Protein AF-A0A0G2FWL9-F1 (afdb_monomer)

Secondary structure (DSSP, 8-state):
-HHHHHHHHHHHTSSTTTTPPEEHHHHHHHHHHHHHHHHHHSS---HHHHTS-GGGHHHHHHHHHHHHHHHTTS---GGG-TT--HHHHHHHHHHHTT-S-TTSHHHHHHHHHHH-TTTS-HHHHHHHHHHHHHHHHHHHHHHHHHHHHHHEEEEES-TT---EEEESSSEEEE--EEEEEE-----

Structure (mmCIF, N/CA/C/O backbone):
data_AF-A0A0G2FWL9-F1
#
_entry.id   AF-A0A0G2FWL9-F1
#
loop_
_atom_site.group_PDB
_atom_site.id
_atom_site.type_symbol
_atom_site.label_atom_id
_atom_site.label_alt_id
_atom_site.label_comp_id
_atom_site.label_asym_id
_atom_site.label_entity_id
_atom_site.label_seq_id
_atom_site.pdbx_PDB_ins_code
_atom_site.Cartn_x
_atom_site.Cartn_y
_atom_site.Cartn_z
_atom_site.occupancy
_atom_site.B_iso_or_equiv
_atom_site.auth_seq_id
_atom_site.auth_comp_id
_atom_site.auth_asym_id
_atom_site.auth_atom_id
_atom_site.pdbx_PDB_model_num
ATOM 1 N N . MET A 1 1 ? 5.048 -8.660 7.593 1.00 64.88 1 MET A N 1
ATOM 2 C CA . MET A 1 1 ? 3.860 -9.029 8.411 1.00 64.88 1 MET A CA 1
ATOM 3 C C . MET A 1 1 ? 3.999 -8.578 9.865 1.00 64.88 1 MET A C 1
ATOM 5 O O . MET A 1 1 ? 3.118 -7.865 10.314 1.00 64.88 1 MET A O 1
ATOM 9 N N . LEU A 1 2 ? 5.071 -8.933 10.589 1.00 74.94 2 LEU A N 1
ATOM 10 C CA . LEU A 1 2 ? 5.290 -8.468 11.975 1.00 74.94 2 LEU A CA 1
ATOM 11 C C . LEU A 1 2 ? 5.275 -6.936 12.090 1.00 74.94 2 LEU A C 1
ATOM 13 O O . LEU A 1 2 ? 4.523 -6.393 12.889 1.00 74.94 2 LEU A O 1
ATOM 17 N N . GLN A 1 3 ? 5.966 -6.263 11.171 1.00 80.44 3 GLN A N 1
ATOM 18 C CA . GLN A 1 3 ? 5.985 -4.803 11.080 1.00 80.44 3 GLN A CA 1
ATOM 19 C C . GLN A 1 3 ? 4.589 -4.176 10.922 1.00 80.44 3 GLN A C 1
ATOM 21 O O . GLN A 1 3 ? 4.332 -3.105 11.451 1.00 80.44 3 GLN A O 1
ATOM 26 N N . PHE A 1 4 ? 3.655 -4.832 10.226 1.00 83.44 4 PHE A N 1
ATOM 27 C CA . PHE A 1 4 ? 2.287 -4.319 10.091 1.00 83.44 4 PHE A CA 1
ATOM 28 C C . PHE A 1 4 ? 1.531 -4.370 11.421 1.00 83.44 4 PHE A C 1
ATOM 30 O O . PHE A 1 4 ? 0.865 -3.408 11.789 1.00 83.44 4 PHE A O 1
ATOM 37 N N . CYS A 1 5 ? 1.671 -5.474 12.156 1.00 86.19 5 CYS A N 1
ATOM 38 C CA . CYS A 1 5 ? 1.093 -5.623 13.487 1.00 86.19 5 CYS A CA 1
ATOM 39 C C . CYS A 1 5 ? 1.674 -4.599 14.469 1.00 86.19 5 CYS A C 1
ATOM 41 O O . CYS A 1 5 ? 0.913 -3.964 15.185 1.00 86.19 5 CYS A O 1
ATOM 43 N N . GLU A 1 6 ? 2.993 -4.396 14.463 1.00 87.44 6 GLU A N 1
ATOM 44 C CA . GLU A 1 6 ? 3.658 -3.377 15.289 1.00 87.44 6 GLU A CA 1
ATOM 45 C C . GLU A 1 6 ? 3.108 -1.978 14.998 1.00 87.44 6 GLU A C 1
ATOM 47 O O . GLU A 1 6 ? 2.681 -1.288 15.914 1.00 87.44 6 GLU A O 1
ATOM 52 N N . GLN A 1 7 ? 3.001 -1.596 13.720 1.00 87.38 7 GLN A N 1
ATOM 53 C CA . GLN A 1 7 ? 2.458 -0.288 13.339 1.00 87.38 7 GLN A CA 1
ATOM 54 C C . GLN A 1 7 ? 0.991 -0.109 13.753 1.00 87.38 7 GLN A C 1
ATOM 56 O O . GLN A 1 7 ? 0.602 0.984 14.166 1.00 87.38 7 GLN A O 1
ATOM 61 N N . LEU A 1 8 ? 0.172 -1.165 13.675 1.00 87.25 8 LEU A N 1
ATOM 62 C CA . LEU A 1 8 ? -1.206 -1.126 14.173 1.00 87.25 8 LEU A CA 1
ATOM 63 C C . LEU A 1 8 ? -1.261 -0.995 15.698 1.00 87.25 8 LEU A C 1
ATOM 65 O O . LEU A 1 8 ? -2.061 -0.214 16.213 1.00 87.25 8 LEU A O 1
ATOM 69 N N . GLU A 1 9 ? -0.424 -1.743 16.415 1.00 88.31 9 GLU A N 1
ATOM 70 C CA . GLU A 1 9 ? -0.347 -1.683 17.874 1.00 88.31 9 GLU A CA 1
ATOM 71 C C . GLU A 1 9 ? 0.116 -0.297 18.335 1.00 88.31 9 GLU A C 1
ATOM 73 O O . GLU A 1 9 ? -0.537 0.308 19.181 1.00 88.31 9 GLU A O 1
ATOM 78 N N . ASP A 1 10 ? 1.154 0.263 17.724 1.00 87.19 10 ASP A N 1
ATOM 79 C CA . ASP A 1 10 ? 1.664 1.593 18.059 1.00 87.19 10 ASP A CA 1
ATOM 80 C C . ASP A 1 10 ? 0.664 2.702 17.715 1.00 87.19 10 ASP A C 1
ATOM 82 O O . ASP A 1 10 ? 0.485 3.644 18.486 1.00 87.19 10 ASP A O 1
ATOM 86 N N . SER A 1 11 ? -0.044 2.577 16.590 1.00 83.56 11 SER A N 1
ATOM 87 C CA . SER A 1 11 ? -0.983 3.609 16.134 1.00 83.56 11 SER A CA 1
ATOM 88 C C . SER A 1 11 ? -2.318 3.606 16.885 1.00 83.56 11 SER A C 1
ATOM 90 O O . SER A 1 11 ? -2.928 4.671 17.022 1.00 83.56 11 SER A O 1
ATOM 92 N N . PHE A 1 12 ? -2.791 2.439 17.346 1.00 85.94 12 PHE A N 1
ATOM 93 C CA . PHE A 1 12 ? -4.170 2.267 17.832 1.00 85.94 12 PHE A CA 1
ATOM 94 C C . PHE A 1 12 ? -4.316 1.572 19.189 1.00 85.94 12 PHE A C 1
ATOM 96 O O . PHE A 1 12 ? -5.421 1.580 19.723 1.00 85.94 12 PHE A O 1
ATOM 103 N N . ILE A 1 13 ? -3.259 0.977 19.754 1.00 84.31 13 ILE A N 1
ATOM 104 C CA . ILE A 1 13 ? -3.338 0.222 21.020 1.00 84.31 13 ILE A CA 1
ATOM 105 C C . ILE A 1 13 ? -2.425 0.809 22.103 1.00 84.31 13 ILE A C 1
ATOM 107 O O . ILE A 1 13 ? -2.890 1.055 23.211 1.00 84.31 13 ILE A O 1
ATOM 111 N N . ASN A 1 14 ? -1.140 1.016 21.803 1.00 81.69 14 ASN A N 1
ATOM 112 C CA . ASN A 1 14 ? -0.113 1.379 22.786 1.00 81.69 14 ASN A CA 1
ATOM 113 C C . ASN A 1 14 ? -0.015 2.895 23.041 1.00 81.69 14 ASN A C 1
ATOM 115 O O . ASN A 1 14 ? 0.475 3.300 24.091 1.00 81.69 14 ASN A O 1
ATOM 119 N N . ALA A 1 15 ? -0.437 3.735 22.094 1.00 63.41 15 ALA A N 1
ATOM 120 C CA . ALA A 1 15 ? -0.371 5.192 22.227 1.00 63.41 15 ALA A CA 1
ATOM 121 C C . ALA A 1 15 ? -1.549 5.770 23.042 1.00 63.41 15 ALA A C 1
ATOM 123 O O . ALA A 1 15 ? -2.593 5.131 23.173 1.00 63.41 15 ALA A O 1
ATOM 124 N N . ASP A 1 16 ? -1.461 7.051 23.437 1.00 60.88 16 ASP A N 1
ATOM 125 C CA . ASP A 1 16 ? -2.590 7.867 23.956 1.00 60.88 16 ASP A CA 1
ATOM 126 C C . ASP A 1 16 ? -3.824 7.872 23.018 1.00 60.88 16 ASP A C 1
ATOM 128 O O . ASP A 1 16 ? -4.926 8.288 23.376 1.00 60.88 16 ASP A O 1
ATOM 132 N N . ASN A 1 17 ? -3.643 7.354 21.801 1.00 58.59 17 ASN A N 1
ATOM 133 C CA . ASN A 1 17 ? -4.640 7.099 20.774 1.00 58.59 17 ASN A CA 1
ATOM 134 C C . ASN A 1 17 ? -5.368 5.747 20.918 1.00 58.59 17 ASN A C 1
ATOM 136 O O . ASN A 1 17 ? -6.000 5.332 19.952 1.00 58.59 17 ASN A O 1
ATOM 140 N N . ALA A 1 18 ? -5.347 5.066 22.072 1.00 60.72 18 ALA A N 1
ATOM 141 C CA . ALA A 1 18 ? -6.009 3.764 22.302 1.00 60.72 18 ALA A CA 1
ATOM 142 C C . ALA A 1 18 ? -7.538 3.729 22.021 1.00 60.72 18 ALA A C 1
ATOM 144 O O . ALA A 1 18 ? -8.192 2.693 22.133 1.00 60.72 18 ALA A O 1
ATOM 145 N N . ARG A 1 19 ? -8.139 4.872 21.664 1.00 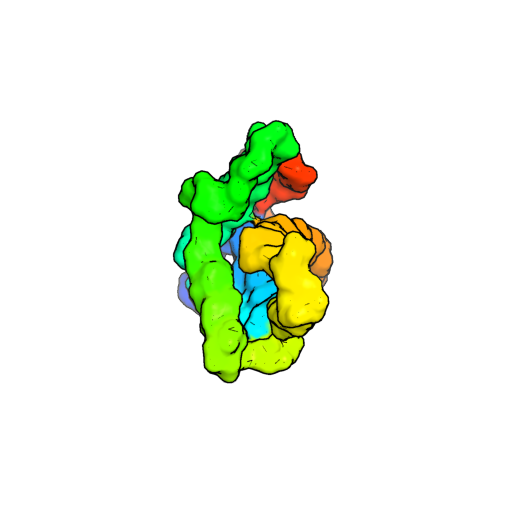63.03 19 ARG A N 1
ATOM 146 C CA . ARG A 1 19 ? -9.535 5.013 21.208 1.00 63.03 19 ARG A CA 1
ATOM 147 C C . ARG A 1 19 ? -9.679 5.579 19.795 1.00 63.03 19 ARG A C 1
ATOM 149 O O . ARG A 1 19 ? -10.799 5.797 19.342 1.00 63.03 19 ARG A O 1
ATOM 156 N N . LYS A 1 20 ? -8.578 5.864 19.102 1.00 73.94 20 LYS A N 1
ATOM 157 C CA . LYS A 1 20 ? -8.604 6.439 17.760 1.00 73.94 20 LYS A CA 1
ATOM 158 C C . LYS A 1 20 ? -9.106 5.387 16.779 1.00 73.94 20 LYS A C 1
ATOM 160 O O . LYS A 1 20 ? -8.689 4.233 16.810 1.00 73.94 20 LYS A O 1
ATOM 165 N N . MET A 1 21 ? -10.015 5.801 15.907 1.00 78.31 21 MET A N 1
ATOM 166 C CA . MET A 1 21 ? -10.605 4.909 14.916 1.00 78.31 21 MET A CA 1
ATOM 167 C C . MET A 1 21 ? -9.540 4.444 13.919 1.00 78.31 21 MET A C 1
ATOM 169 O O . MET A 1 21 ? -8.828 5.267 13.336 1.00 78.31 21 MET A O 1
ATOM 173 N N . CYS A 1 22 ? -9.482 3.136 13.678 1.00 84.62 22 CYS A N 1
ATOM 174 C CA . CYS A 1 22 ? -8.703 2.568 12.588 1.00 84.62 22 CYS A CA 1
ATOM 175 C C . CYS A 1 22 ? -9.615 2.410 11.367 1.00 84.62 22 CYS A C 1
ATOM 177 O O . CYS A 1 22 ? -10.615 1.694 11.432 1.00 84.62 22 CYS A O 1
ATOM 179 N N . ASN A 1 23 ? -9.286 3.060 10.245 1.00 85.00 23 ASN A N 1
ATOM 180 C CA . ASN A 1 23 ? -9.879 2.680 8.963 1.00 85.00 23 ASN A CA 1
ATOM 181 C C . ASN A 1 23 ? -9.126 1.460 8.429 1.00 85.00 23 ASN A C 1
ATOM 183 O O . ASN A 1 23 ? -8.081 1.592 7.786 1.00 85.00 23 ASN A O 1
ATOM 187 N N . LEU A 1 24 ? -9.640 0.268 8.721 1.00 82.38 24 LEU A N 1
ATOM 188 C CA . LEU A 1 24 ? -8.940 -0.975 8.422 1.00 82.38 24 LEU A CA 1
ATOM 189 C C . LEU A 1 24 ? -8.725 -1.170 6.918 1.00 82.38 24 LEU A C 1
ATOM 191 O O . LEU A 1 24 ? -7.707 -1.733 6.522 1.00 82.38 24 LEU A O 1
ATOM 195 N N . ALA A 1 25 ? -9.629 -0.660 6.077 1.00 78.38 25 ALA A N 1
ATOM 196 C CA . ALA A 1 25 ? -9.499 -0.710 4.621 1.00 78.38 25 ALA A CA 1
ATOM 197 C C . ALA A 1 25 ? -8.291 0.099 4.107 1.00 78.38 25 ALA A C 1
ATOM 199 O O . ALA A 1 25 ? -7.588 -0.347 3.196 1.00 78.38 25 ALA A O 1
ATOM 200 N N . ASP A 1 26 ? -8.004 1.252 4.720 1.00 81.31 26 ASP A N 1
ATOM 201 C CA . ASP A 1 26 ? -6.842 2.075 4.363 1.00 81.31 26 ASP A CA 1
ATOM 202 C C . ASP A 1 26 ? -5.549 1.411 4.835 1.00 81.31 26 ASP A C 1
ATOM 204 O O . ASP A 1 26 ? -4.626 1.229 4.048 1.00 81.31 26 ASP A O 1
ATOM 208 N N . TRP A 1 27 ? -5.502 0.960 6.091 1.00 85.12 27 TRP A N 1
ATOM 209 C CA . TRP A 1 27 ? -4.307 0.332 6.664 1.00 85.12 27 TRP A CA 1
ATOM 210 C C . TRP A 1 27 ? -3.918 -0.970 5.973 1.00 85.12 27 TRP A C 1
ATOM 212 O O . TRP A 1 27 ? -2.740 -1.215 5.713 1.00 85.12 27 TRP A O 1
ATOM 222 N N . THR A 1 28 ? -4.900 -1.795 5.621 1.00 80.88 28 THR A N 1
ATOM 223 C CA . THR A 1 28 ? -4.652 -2.998 4.817 1.00 80.88 28 THR A CA 1
ATOM 224 C C . THR A 1 28 ? -4.202 -2.649 3.399 1.00 80.88 28 THR A C 1
ATOM 226 O O . THR A 1 28 ? -3.319 -3.322 2.872 1.00 80.88 28 THR A O 1
ATOM 229 N N . SER A 1 29 ? -4.730 -1.574 2.802 1.00 78.94 29 SER A N 1
ATOM 230 C CA . SER A 1 29 ? -4.249 -1.070 1.508 1.00 78.94 29 SER A CA 1
ATOM 231 C C . SER A 1 29 ? -2.808 -0.555 1.586 1.00 78.94 29 SER A C 1
ATOM 233 O O . SER A 1 29 ? -2.031 -0.819 0.673 1.00 78.94 29 SER A O 1
ATOM 235 N N . TYR A 1 30 ? -2.431 0.143 2.659 1.00 83.94 30 TYR A N 1
ATOM 236 C CA . TYR A 1 30 ? -1.066 0.627 2.894 1.00 83.94 30 TYR A CA 1
ATOM 237 C C . TYR A 1 30 ? -0.074 -0.522 3.033 1.00 83.94 30 TYR A C 1
ATOM 239 O O . TYR A 1 30 ? 0.944 -0.542 2.343 1.00 83.94 30 TYR A O 1
ATOM 247 N N . PHE A 1 31 ? -0.421 -1.525 3.842 1.00 83.88 31 PHE A N 1
ATOM 248 C CA . PHE A 1 31 ? 0.380 -2.738 3.963 1.00 83.88 31 PHE A CA 1
ATOM 249 C C . PHE A 1 31 ? 0.548 -3.452 2.625 1.00 83.88 31 PHE A C 1
ATOM 251 O O . PHE A 1 31 ? 1.643 -3.889 2.285 1.00 83.88 31 PHE A O 1
ATOM 258 N N . ALA A 1 32 ? -0.533 -3.567 1.856 1.00 80.94 32 ALA A N 1
ATOM 259 C CA . ALA A 1 32 ? -0.492 -4.245 0.575 1.00 80.94 32 ALA A CA 1
ATOM 260 C C . ALA A 1 32 ? 0.383 -3.501 -0.449 1.00 80.94 32 ALA A C 1
ATOM 262 O O . ALA A 1 32 ? 1.120 -4.147 -1.189 1.00 80.94 32 ALA A O 1
ATOM 263 N N . TRP A 1 33 ? 0.352 -2.164 -0.459 1.00 78.38 33 TRP A N 1
ATOM 264 C CA . TRP A 1 33 ? 1.243 -1.354 -1.294 1.00 78.38 33 TRP A CA 1
ATOM 265 C C . TRP A 1 33 ? 2.716 -1.497 -0.905 1.00 78.38 33 TRP A C 1
ATOM 267 O O . TRP A 1 33 ? 3.545 -1.634 -1.799 1.00 78.38 33 TRP A O 1
ATOM 277 N N . ASP A 1 34 ? 3.041 -1.513 0.390 1.00 81.81 34 ASP A N 1
ATOM 278 C CA . ASP A 1 34 ? 4.424 -1.714 0.844 1.00 81.81 34 ASP A CA 1
ATOM 279 C C . ASP A 1 34 ? 4.932 -3.126 0.550 1.00 81.81 34 ASP A C 1
ATOM 281 O O . ASP A 1 34 ? 6.041 -3.294 0.052 1.00 81.81 34 ASP A O 1
ATOM 285 N N . LEU A 1 35 ? 4.110 -4.148 0.803 1.00 81.69 35 LEU A N 1
ATOM 286 C CA . LEU A 1 35 ? 4.475 -5.532 0.504 1.00 81.69 35 LEU A CA 1
ATOM 287 C C . LEU A 1 35 ? 4.761 -5.715 -0.989 1.00 81.69 35 LEU A C 1
ATOM 289 O O . LEU A 1 35 ? 5.708 -6.399 -1.369 1.00 81.69 35 LEU A O 1
ATOM 293 N N . LEU A 1 36 ? 3.932 -5.119 -1.845 1.00 79.62 36 LEU A N 1
ATOM 294 C CA . LEU A 1 36 ? 4.127 -5.224 -3.284 1.00 79.62 36 LEU A CA 1
ATOM 295 C C . LEU A 1 36 ? 5.295 -4.395 -3.765 1.00 79.62 36 LEU A C 1
ATOM 297 O O . LEU A 1 36 ? 6.015 -4.859 -4.632 1.00 79.62 36 LEU A O 1
ATOM 301 N N . SER A 1 37 ? 5.552 -3.226 -3.187 1.00 75.44 37 SER A N 1
ATOM 302 C CA . SER A 1 37 ? 6.726 -2.451 -3.571 1.00 75.44 37 SER A CA 1
ATOM 303 C C . SER A 1 37 ? 8.030 -3.166 -3.210 1.00 75.44 37 SER A C 1
ATOM 305 O O . SER A 1 37 ? 8.989 -3.112 -3.976 1.00 75.44 37 SER A O 1
ATOM 307 N N . GLU A 1 38 ? 8.063 -3.897 -2.091 1.00 79.94 38 GLU A N 1
ATOM 308 C CA . GLU A 1 38 ? 9.198 -4.757 -1.739 1.00 79.94 38 GLU A CA 1
ATOM 309 C C . GLU A 1 38 ? 9.431 -5.862 -2.774 1.00 79.94 38 GLU A C 1
ATOM 311 O O . GLU A 1 38 ? 10.574 -6.160 -3.103 1.00 79.94 38 GLU A O 1
ATOM 316 N N . ILE A 1 39 ? 8.374 -6.450 -3.331 1.00 78.75 39 ILE A N 1
ATOM 317 C CA . ILE A 1 39 ? 8.504 -7.523 -4.328 1.00 78.75 39 ILE A CA 1
ATOM 318 C C . ILE A 1 39 ? 8.808 -6.943 -5.715 1.00 78.75 39 ILE A C 1
ATOM 320 O O . ILE A 1 39 ? 9.723 -7.387 -6.410 1.00 78.75 39 ILE A O 1
ATOM 324 N N . THR A 1 40 ? 8.047 -5.936 -6.133 1.00 74.94 40 THR A N 1
ATOM 325 C CA . THR A 1 40 ? 8.111 -5.389 -7.484 1.00 74.94 40 THR A CA 1
ATOM 326 C C . THR A 1 40 ? 9.364 -4.539 -7.661 1.00 74.94 40 THR A C 1
ATOM 328 O O . THR A 1 40 ? 10.039 -4.658 -8.682 1.00 74.94 40 THR A O 1
ATOM 331 N N . TRP A 1 41 ? 9.695 -3.696 -6.679 1.00 73.25 41 TRP A N 1
ATOM 332 C CA . TRP A 1 41 ? 10.751 -2.680 -6.775 1.00 73.25 41 TRP A CA 1
ATOM 333 C C . TRP A 1 41 ? 11.848 -2.890 -5.735 1.00 73.25 41 TRP A C 1
ATOM 335 O O . TRP A 1 41 ? 12.629 -1.977 -5.514 1.00 73.25 41 TRP A O 1
ATOM 345 N N . SER A 1 42 ? 11.892 -4.038 -5.042 1.00 72.69 42 SER A N 1
ATOM 346 C CA . SER A 1 42 ? 12.917 -4.336 -4.025 1.00 72.69 42 SER A CA 1
ATOM 347 C C . SER A 1 42 ? 13.088 -3.238 -2.962 1.00 72.69 42 SER A C 1
ATOM 349 O O . SER A 1 42 ? 14.175 -3.047 -2.416 1.00 72.69 42 SER A O 1
ATOM 351 N N . GLY A 1 43 ? 12.010 -2.507 -2.658 1.00 75.06 43 GLY A N 1
ATOM 352 C CA . GLY A 1 43 ? 12.024 -1.420 -1.687 1.00 75.06 43 GLY A CA 1
ATOM 353 C C . GLY A 1 43 ? 10.633 -1.066 -1.176 1.00 75.06 43 GLY A C 1
ATOM 354 O O . GLY A 1 43 ? 9.690 -0.910 -1.951 1.00 75.06 43 GLY A O 1
ATOM 355 N N . ALA A 1 44 ? 10.501 -0.908 0.140 1.00 70.88 44 ALA A N 1
ATOM 356 C CA . ALA A 1 44 ? 9.266 -0.444 0.763 1.00 70.88 44 ALA A CA 1
ATOM 357 C C . ALA A 1 44 ? 9.010 1.036 0.422 1.00 70.88 44 ALA A C 1
ATOM 359 O O . ALA A 1 44 ? 9.876 1.886 0.644 1.00 70.88 44 ALA A O 1
ATOM 360 N N . MET A 1 45 ? 7.815 1.364 -0.074 1.00 75.75 45 MET A N 1
ATOM 361 C CA . MET A 1 45 ? 7.421 2.755 -0.336 1.00 75.75 45 MET A CA 1
ATOM 362 C C . MET A 1 45 ? 7.142 3.543 0.951 1.00 75.75 45 MET A C 1
ATOM 364 O O . MET A 1 45 ? 7.326 4.759 0.972 1.00 75.75 45 MET A O 1
ATOM 368 N N . GLY A 1 46 ? 6.751 2.861 2.030 1.00 78.62 46 GLY A N 1
ATOM 369 C CA . GLY A 1 46 ? 6.580 3.414 3.374 1.00 78.62 46 GLY A CA 1
ATOM 370 C C . GLY A 1 46 ? 5.148 3.825 3.731 1.00 78.62 46 GLY A C 1
ATOM 371 O O . GLY A 1 46 ? 4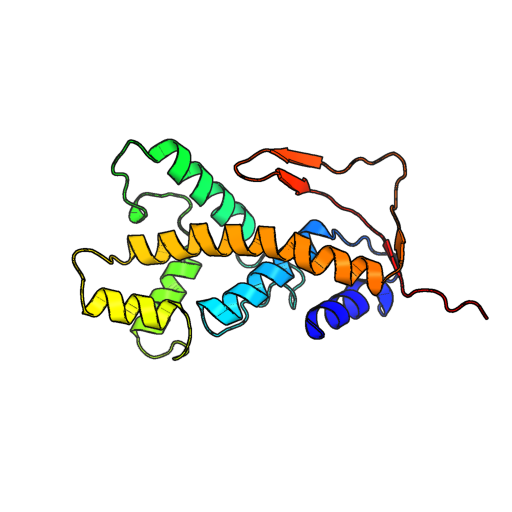.963 4.615 4.662 1.00 78.62 46 GLY A O 1
ATOM 372 N N . PHE A 1 47 ? 4.131 3.333 3.021 1.00 82.69 47 PHE A N 1
ATOM 373 C CA . PHE A 1 47 ? 2.722 3.657 3.281 1.00 82.69 47 PHE A CA 1
ATOM 374 C C . PHE A 1 47 ? 2.312 3.289 4.710 1.00 82.69 47 PHE A C 1
ATOM 376 O O . PHE A 1 47 ? 1.680 4.077 5.409 1.00 82.69 47 PHE A O 1
ATOM 383 N N . THR A 1 48 ? 2.723 2.112 5.175 1.00 82.94 48 THR A N 1
ATOM 384 C CA . THR A 1 48 ? 2.420 1.583 6.511 1.00 82.94 48 THR A CA 1
ATOM 385 C C . THR A 1 48 ? 3.169 2.349 7.590 1.00 82.94 48 THR A C 1
ATOM 387 O O . THR A 1 48 ? 2.607 2.632 8.639 1.00 82.94 48 THR A O 1
ATOM 390 N N . LYS A 1 49 ? 4.424 2.730 7.320 1.00 83.44 49 LYS A N 1
ATOM 391 C CA . LYS A 1 49 ? 5.257 3.498 8.259 1.00 83.44 49 LYS A CA 1
ATOM 392 C C . LYS A 1 49 ? 4.739 4.922 8.458 1.00 83.44 49 LYS A C 1
ATOM 394 O O . LYS A 1 49 ? 4.856 5.480 9.541 1.00 83.44 49 LYS A O 1
ATOM 399 N N . THR A 1 50 ? 4.210 5.530 7.399 1.00 80.31 50 THR A N 1
ATOM 400 C CA . THR A 1 50 ? 3.618 6.874 7.470 1.00 80.31 50 THR A CA 1
ATOM 401 C C . THR A 1 50 ? 2.148 6.848 7.889 1.00 80.31 50 THR A C 1
ATOM 403 O O . THR A 1 50 ? 1.618 7.883 8.283 1.00 80.31 50 THR A O 1
ATOM 406 N N . GLY A 1 51 ? 1.480 5.692 7.793 1.00 80.00 51 GLY A N 1
ATOM 407 C CA . GLY A 1 51 ? 0.043 5.553 8.029 1.00 80.00 51 GLY A CA 1
ATOM 408 C C . GLY A 1 51 ? -0.804 6.390 7.065 1.00 80.00 51 GLY A C 1
ATOM 409 O O . GLY A 1 51 ? -1.902 6.817 7.425 1.00 80.00 51 GLY A O 1
ATOM 410 N N . SER A 1 52 ? -0.287 6.688 5.867 1.00 80.88 52 SER A N 1
ATOM 411 C CA . SER A 1 52 ? -0.891 7.647 4.938 1.00 80.88 52 SER A CA 1
ATOM 412 C C . SER A 1 52 ? -0.684 7.266 3.472 1.00 80.88 52 SER A C 1
ATOM 414 O O . SER A 1 52 ? 0.264 6.566 3.118 1.00 80.88 52 SER A O 1
ATOM 416 N N . ASP A 1 53 ? -1.571 7.755 2.603 1.00 76.62 53 ASP A N 1
ATOM 417 C CA . ASP A 1 53 ? -1.450 7.574 1.156 1.00 76.62 53 ASP A CA 1
ATOM 418 C C . ASP A 1 53 ? -0.305 8.427 0.596 1.00 76.62 53 ASP A C 1
ATOM 420 O O . ASP A 1 53 ? -0.397 9.654 0.468 1.00 76.62 53 ASP A O 1
ATOM 424 N N . ILE A 1 54 ? 0.793 7.765 0.243 1.00 72.38 54 ILE A N 1
ATOM 425 C CA . ILE A 1 54 ? 1.986 8.424 -0.274 1.00 72.38 54 ILE A CA 1
ATOM 426 C C . ILE A 1 54 ? 1.704 8.975 -1.669 1.00 72.38 54 ILE A C 1
ATOM 428 O O . ILE A 1 54 ? 1.296 8.259 -2.582 1.00 72.38 54 ILE A O 1
ATOM 432 N N . LYS A 1 55 ? 1.956 10.280 -1.846 1.00 67.88 55 LYS A N 1
ATOM 433 C CA . LYS A 1 55 ? 1.886 10.988 -3.139 1.00 67.88 55 LYS A CA 1
ATOM 434 C C . LYS A 1 55 ? 0.558 10.793 -3.895 1.00 67.88 55 LYS A C 1
ATOM 436 O O . LYS A 1 55 ? 0.541 10.862 -5.122 1.00 67.88 55 LYS A O 1
ATOM 441 N N . LYS A 1 56 ? -0.557 10.582 -3.178 1.00 70.38 56 LYS A N 1
ATOM 442 C CA . LYS A 1 56 ? -1.892 10.319 -3.757 1.00 70.38 56 LYS A CA 1
ATOM 443 C C . LYS A 1 56 ? -1.906 9.110 -4.702 1.00 70.38 56 LYS A C 1
ATOM 445 O O . LYS A 1 56 ? -2.653 9.076 -5.682 1.00 70.38 56 LYS A O 1
ATOM 450 N N . MET A 1 57 ? -1.053 8.126 -4.444 1.00 69.00 57 MET A N 1
ATOM 451 C CA . MET A 1 57 ? -0.833 7.015 -5.358 1.00 69.00 57 MET A CA 1
ATOM 452 C C . MET A 1 57 ? -2.053 6.091 -5.454 1.00 69.00 57 MET A C 1
ATOM 454 O O . MET A 1 57 ? -2.389 5.624 -6.543 1.00 69.00 57 MET A O 1
ATOM 458 N N . SER A 1 58 ? -2.780 5.898 -4.352 1.00 68.69 58 SER A N 1
ATOM 459 C CA . SER A 1 58 ? -4.001 5.088 -4.316 1.00 68.69 58 SER A CA 1
ATOM 460 C C . SER A 1 58 ? -5.130 5.611 -5.231 1.00 68.69 58 SER A C 1
ATOM 462 O O . SER A 1 58 ? -5.611 4.843 -6.073 1.00 68.69 58 SER A O 1
ATOM 464 N N . PRO A 1 59 ? -5.579 6.885 -5.154 1.00 68.81 59 PRO A N 1
ATOM 465 C CA . PRO A 1 59 ? -6.601 7.412 -6.057 1.00 68.81 59 PRO A CA 1
ATOM 466 C C . PRO A 1 59 ? -6.110 7.514 -7.503 1.00 68.81 59 PRO A C 1
ATOM 468 O O . PRO A 1 59 ? -6.868 7.190 -8.413 1.00 68.81 59 PRO A O 1
ATOM 471 N N . ILE A 1 60 ? -4.852 7.896 -7.739 1.00 68.25 60 ILE A N 1
ATOM 472 C CA . ILE A 1 60 ? -4.313 8.017 -9.101 1.00 68.25 60 ILE A CA 1
ATOM 473 C C . ILE A 1 60 ? -4.228 6.640 -9.783 1.00 68.25 60 ILE A C 1
ATOM 475 O O . ILE A 1 60 ? -4.606 6.513 -10.947 1.00 68.25 60 ILE A O 1
ATOM 479 N N . GLY A 1 61 ? -3.833 5.589 -9.056 1.00 67.75 61 GLY A N 1
ATOM 480 C CA . GLY A 1 61 ? -3.878 4.214 -9.561 1.00 67.75 61 GLY A CA 1
ATOM 481 C C . GLY A 1 61 ? -5.297 3.776 -9.946 1.00 67.75 61 GLY A C 1
ATOM 482 O O . GLY A 1 61 ? -5.497 3.186 -11.006 1.00 67.75 61 GLY A O 1
ATOM 483 N N . LYS A 1 62 ? -6.313 4.135 -9.142 1.00 70.06 62 LYS A N 1
ATOM 484 C CA . LYS A 1 62 ? -7.729 3.862 -9.465 1.00 70.06 62 LYS A CA 1
ATOM 485 C C . LYS A 1 62 ? -8.159 4.550 -10.762 1.00 70.06 62 LYS A C 1
ATOM 487 O O . LYS A 1 62 ? -8.737 3.901 -11.633 1.00 70.06 62 LYS A O 1
ATOM 492 N N . PHE A 1 63 ? -7.871 5.844 -10.899 1.00 71.50 63 PHE A N 1
ATOM 493 C CA . PHE A 1 63 ? -8.234 6.596 -12.100 1.00 71.50 63 PHE A CA 1
ATOM 494 C C . PHE A 1 63 ? -7.458 6.137 -13.331 1.00 71.50 63 PHE A C 1
ATOM 496 O O . PHE A 1 63 ? -8.036 6.100 -14.410 1.00 71.50 63 PHE A O 1
ATOM 503 N N . SER A 1 64 ? -6.208 5.698 -13.170 1.00 68.25 64 SER A N 1
ATOM 504 C CA . SER A 1 64 ? -5.445 5.070 -14.250 1.00 68.25 64 SER A CA 1
ATOM 505 C C . SER A 1 64 ? -6.142 3.827 -14.795 1.00 68.25 64 SER A C 1
ATOM 507 O O . SER A 1 64 ? -6.383 3.750 -15.993 1.00 68.25 64 SER A O 1
ATOM 509 N N . VAL A 1 65 ? -6.546 2.883 -13.940 1.00 69.31 65 VAL A N 1
ATOM 510 C CA . VAL A 1 65 ? -7.251 1.669 -14.397 1.00 69.31 65 VAL A CA 1
ATOM 511 C C . VAL A 1 65 ? -8.602 2.012 -15.044 1.00 69.31 65 VAL A C 1
ATOM 513 O O . VAL A 1 65 ? -8.973 1.424 -16.060 1.00 69.31 65 VAL A O 1
ATOM 516 N N . MET A 1 66 ? -9.329 2.996 -14.504 1.00 70.19 66 MET A N 1
ATOM 517 C CA . MET A 1 66 ? -10.598 3.453 -15.082 1.00 70.19 66 MET A CA 1
ATOM 518 C C . MET A 1 66 ? -10.413 4.128 -16.447 1.00 70.19 66 MET A C 1
ATOM 520 O O . MET A 1 66 ? -11.184 3.858 -17.367 1.00 70.19 66 MET A O 1
ATOM 524 N N . TYR A 1 67 ? -9.391 4.972 -16.590 1.00 69.50 67 TYR A N 1
ATOM 525 C CA . TYR A 1 67 ? -9.032 5.613 -17.852 1.00 69.50 67 TYR A CA 1
ATOM 526 C C . TYR A 1 67 ? -8.743 4.558 -18.920 1.00 69.50 67 TYR A C 1
ATOM 528 O O . TYR A 1 67 ? -9.334 4.589 -19.993 1.00 69.50 67 TYR A O 1
ATOM 536 N N . LEU A 1 68 ? -7.942 3.545 -18.589 1.00 67.56 68 LEU A N 1
ATOM 537 C CA . LEU A 1 68 ? -7.620 2.453 -19.509 1.00 67.56 68 LEU A CA 1
ATOM 538 C C . LEU A 1 68 ? -8.848 1.655 -19.934 1.00 67.56 68 LEU A C 1
ATOM 540 O O . LEU A 1 68 ? -8.974 1.302 -21.102 1.00 67.56 68 LEU A O 1
ATOM 544 N N . ARG A 1 69 ? -9.789 1.415 -19.015 1.00 67.00 69 ARG A N 1
ATOM 545 C CA . ARG A 1 69 ? -11.067 0.779 -19.350 1.00 67.00 69 ARG A CA 1
ATOM 546 C C . ARG A 1 69 ? -11.863 1.597 -20.365 1.00 67.00 69 ARG A C 1
ATOM 548 O O . ARG A 1 69 ? -12.428 1.021 -21.289 1.00 67.00 69 ARG A O 1
ATOM 555 N N . LEU A 1 70 ? -11.958 2.909 -20.166 1.00 68.69 70 LEU A N 1
ATOM 556 C CA . LEU A 1 70 ? -12.717 3.793 -21.055 1.00 68.69 70 LEU A CA 1
ATOM 557 C C . LEU A 1 70 ? -12.026 3.960 -22.412 1.00 68.69 70 LEU A C 1
ATOM 559 O O . LEU A 1 70 ? -12.694 4.067 -23.436 1.00 68.69 70 LEU A O 1
ATOM 563 N N . CYS A 1 71 ? -10.697 3.934 -22.418 1.00 64.88 71 CYS A N 1
ATOM 564 C CA . CYS A 1 71 ? -9.883 4.158 -23.601 1.00 64.88 71 CYS A CA 1
ATOM 565 C C . CYS A 1 71 ? -9.469 2.869 -24.326 1.00 64.88 71 CYS A C 1
ATOM 567 O O . CYS A 1 71 ? -8.796 2.960 -25.343 1.00 64.88 71 CYS A O 1
ATOM 569 N N . HIS A 1 72 ? -9.901 1.685 -23.875 1.00 54.91 72 HIS A N 1
ATOM 570 C CA . HIS A 1 72 ? -9.480 0.368 -24.387 1.00 54.91 72 HIS A CA 1
ATOM 571 C C . HIS A 1 72 ? -9.746 0.131 -25.895 1.00 54.91 72 HIS A C 1
ATOM 573 O O . HIS A 1 72 ? -9.271 -0.858 -26.447 1.00 54.91 72 HIS A O 1
ATOM 579 N N . GLY A 1 73 ? -10.506 1.011 -26.563 1.00 49.81 73 GLY A N 1
ATOM 580 C CA . GLY A 1 73 ? -10.743 1.000 -28.016 1.00 49.81 73 GLY A CA 1
ATOM 581 C C . GLY A 1 73 ? -9.971 2.061 -28.815 1.00 49.81 73 GLY A C 1
ATOM 582 O O . GLY A 1 73 ? -9.913 1.977 -30.038 1.00 49.81 73 GLY A O 1
ATOM 583 N N . SER A 1 74 ? -9.359 3.046 -28.155 1.00 51.06 74 SER A N 1
ATOM 584 C CA . SER A 1 74 ? -8.440 3.998 -28.781 1.00 51.06 74 SER A CA 1
ATOM 585 C C . SER A 1 74 ? -7.015 3.562 -28.467 1.00 51.06 74 SER A C 1
ATOM 587 O O . SER A 1 74 ? -6.725 3.232 -27.323 1.00 51.06 74 SER A O 1
ATOM 589 N N . GLN A 1 75 ? -6.095 3.601 -29.427 1.00 50.59 75 GLN A N 1
ATOM 590 C CA . GLN A 1 75 ? -4.661 3.412 -29.167 1.00 50.59 75 GLN A CA 1
ATOM 591 C C . GLN A 1 75 ? -4.053 4.593 -28.379 1.00 50.59 75 GLN A C 1
ATOM 593 O O . GLN A 1 75 ? -3.005 5.127 -28.730 1.00 50.59 75 GLN A O 1
ATOM 598 N N . SER A 1 76 ? -4.733 5.071 -27.338 1.00 54.19 76 SER A N 1
ATOM 599 C CA . SER A 1 76 ? -4.225 6.103 -26.450 1.00 54.19 76 SER A CA 1
ATOM 600 C C . SER A 1 76 ? -3.049 5.513 -25.684 1.00 54.19 76 SER A C 1
ATOM 602 O O . SER A 1 76 ? -3.222 4.624 -24.845 1.00 54.19 76 SER A O 1
ATOM 604 N N . SER A 1 77 ? -1.848 5.992 -25.997 1.00 58.84 77 SER A N 1
ATOM 605 C CA . SER A 1 77 ? -0.630 5.636 -25.279 1.00 58.84 77 SER A CA 1
ATOM 606 C C . SER A 1 77 ? -0.791 5.944 -23.792 1.00 58.84 77 SER A C 1
ATOM 608 O O . SER A 1 77 ? -1.453 6.916 -23.411 1.00 58.84 77 SER A O 1
ATOM 610 N N . SER A 1 78 ? -0.167 5.152 -22.921 1.00 63.00 78 SER A N 1
ATOM 611 C CA . SER A 1 78 ? -0.196 5.456 -21.486 1.00 63.00 78 SER A CA 1
ATOM 612 C C . SER A 1 78 ? 0.527 6.775 -21.176 1.00 63.00 78 SER A C 1
ATOM 614 O O . SER A 1 78 ? 0.284 7.376 -20.133 1.00 63.00 78 SER A O 1
ATOM 616 N N . ALA A 1 79 ? 1.379 7.267 -22.083 1.00 66.38 79 ALA A N 1
ATOM 617 C CA . ALA A 1 79 ? 1.932 8.619 -22.031 1.00 66.38 79 ALA A CA 1
ATOM 618 C C . ALA A 1 79 ? 0.853 9.725 -22.084 1.00 66.38 79 ALA A C 1
ATOM 620 O O . ALA A 1 79 ? 1.036 10.785 -21.493 1.00 66.38 79 ALA A O 1
ATOM 621 N N . SER A 1 80 ? -0.282 9.475 -22.747 1.00 70.56 80 SER A N 1
ATOM 622 C CA . SER A 1 80 ? -1.418 10.409 -22.837 1.00 70.56 80 SER A CA 1
ATOM 623 C C . SER A 1 80 ? -2.398 10.321 -21.660 1.00 70.56 80 SER A C 1
ATOM 625 O O . SER A 1 80 ? -3.294 11.157 -21.539 1.00 70.56 80 SER A O 1
ATOM 627 N N . ASN A 1 81 ? -2.218 9.342 -20.764 1.00 71.62 81 ASN A N 1
ATOM 628 C CA . ASN A 1 81 ? -3.059 9.174 -19.584 1.00 71.62 81 ASN A CA 1
ATOM 629 C C . ASN A 1 81 ? -2.813 10.328 -18.587 1.00 71.62 81 ASN A C 1
ATOM 631 O O . ASN A 1 81 ? -1.734 10.396 -17.989 1.00 71.62 81 ASN A O 1
ATOM 635 N N . PRO A 1 82 ? -3.809 11.197 -18.318 1.00 75.06 82 PRO A N 1
ATOM 636 C CA . PRO A 1 82 ? -3.652 12.307 -17.376 1.00 75.06 82 PRO A CA 1
ATOM 637 C C . PRO A 1 82 ? -3.453 11.840 -15.925 1.00 75.06 82 PRO A C 1
ATOM 639 O O . PRO A 1 82 ? -3.023 12.618 -15.075 1.00 75.06 82 PRO A O 1
ATOM 642 N N . TYR A 1 83 ? -3.740 10.569 -15.636 1.00 73.25 83 TYR A N 1
ATOM 643 C CA . TYR A 1 83 ? -3.562 9.936 -14.334 1.00 73.25 83 TYR A CA 1
ATOM 644 C C . TYR A 1 83 ? -2.314 9.053 -14.263 1.00 73.25 83 TYR A C 1
ATOM 646 O O . TYR A 1 83 ? -2.197 8.253 -13.338 1.00 73.25 83 TYR A O 1
ATOM 654 N N . ARG A 1 84 ? -1.368 9.173 -15.202 1.00 75.50 84 ARG A N 1
ATOM 655 C CA . ARG A 1 84 ? -0.109 8.423 -15.142 1.00 75.50 84 ARG A CA 1
ATOM 656 C C . ARG A 1 84 ? 0.641 8.710 -13.833 1.00 75.50 84 ARG A C 1
ATOM 658 O O . ARG A 1 84 ? 0.891 9.864 -13.474 1.00 75.50 84 ARG A O 1
ATOM 665 N N . LEU A 1 85 ? 1.021 7.651 -13.115 1.00 71.88 85 LEU A N 1
ATOM 666 C CA . LEU A 1 85 ? 1.784 7.773 -11.872 1.00 71.88 85 LEU A CA 1
ATOM 667 C C . LEU A 1 85 ? 3.246 8.123 -12.163 1.00 71.88 85 LEU A C 1
ATOM 669 O O . LEU A 1 85 ? 4.083 7.236 -12.302 1.00 71.88 85 LEU A O 1
ATOM 673 N N . LYS A 1 86 ? 3.574 9.419 -12.127 1.00 75.62 86 LYS A N 1
ATOM 674 C CA . LYS A 1 86 ? 4.956 9.922 -12.267 1.00 75.62 86 LYS A CA 1
ATOM 675 C C . LYS A 1 86 ? 5.950 9.300 -11.279 1.00 75.62 86 LYS A C 1
ATOM 677 O O . LYS A 1 86 ? 7.143 9.246 -11.548 1.00 75.62 86 LYS A O 1
ATOM 682 N N . THR A 1 87 ? 5.473 8.840 -10.122 1.00 70.50 87 THR A N 1
ATOM 683 C CA . THR A 1 87 ? 6.304 8.120 -9.145 1.00 70.50 87 THR A CA 1
ATOM 684 C C . THR A 1 87 ? 6.813 6.792 -9.704 1.00 70.50 87 THR A C 1
ATOM 686 O O . THR A 1 87 ? 7.950 6.431 -9.430 1.00 70.50 87 THR A O 1
ATOM 689 N N . VAL A 1 88 ? 6.001 6.090 -10.500 1.00 73.06 88 VAL A N 1
ATOM 690 C CA . VAL A 1 88 ? 6.400 4.834 -11.149 1.00 73.06 88 VAL A CA 1
ATOM 691 C C . VAL A 1 88 ? 7.410 5.121 -12.256 1.00 73.06 88 VAL A C 1
ATOM 693 O O . VAL A 1 88 ? 8.423 4.435 -12.327 1.00 73.06 88 VAL A O 1
ATOM 696 N N . ASP A 1 89 ? 7.193 6.176 -13.050 1.00 76.56 89 ASP A N 1
ATOM 697 C CA . ASP A 1 89 ? 8.172 6.614 -14.057 1.00 76.56 89 ASP A CA 1
ATOM 698 C C . ASP A 1 89 ? 9.538 6.899 -13.412 1.00 76.56 89 ASP A C 1
ATOM 700 O O . ASP A 1 89 ? 10.551 6.358 -13.842 1.00 76.56 89 ASP A O 1
ATOM 704 N N . ALA A 1 90 ? 9.557 7.650 -12.305 1.00 76.62 90 ALA A N 1
ATOM 705 C CA . ALA A 1 90 ? 10.792 7.960 -11.587 1.00 76.62 90 ALA A CA 1
ATOM 706 C C . ALA A 1 90 ? 11.515 6.711 -11.048 1.00 76.62 90 ALA A C 1
ATOM 708 O O . ALA A 1 90 ? 12.746 6.676 -11.036 1.00 76.62 90 ALA A O 1
ATOM 709 N N . VAL A 1 91 ? 10.781 5.685 -10.604 1.00 73.19 91 VAL A N 1
ATOM 710 C CA . VAL A 1 91 ? 1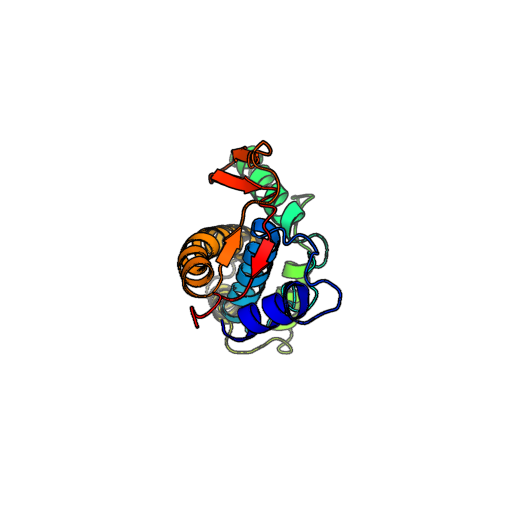1.376 4.414 -10.152 1.00 73.19 91 VAL A CA 1
ATOM 711 C C . VAL A 1 91 ? 11.985 3.656 -11.328 1.00 73.19 91 VAL A C 1
ATOM 713 O O . VAL A 1 91 ? 13.129 3.217 -11.228 1.00 73.19 91 VAL A O 1
ATOM 716 N N . VAL A 1 92 ? 11.270 3.562 -12.452 1.00 76.88 92 VAL A N 1
ATOM 717 C CA . VAL A 1 92 ? 11.774 2.921 -13.676 1.00 76.88 92 VAL A CA 1
ATOM 718 C C . VAL A 1 92 ? 13.035 3.630 -14.179 1.00 76.88 92 VAL A C 1
ATOM 720 O O . VAL A 1 92 ? 14.025 2.972 -14.495 1.00 76.88 92 VAL A O 1
ATOM 723 N N . ASP A 1 93 ? 13.040 4.963 -14.200 1.00 80.69 93 ASP A N 1
ATOM 724 C CA . ASP A 1 93 ? 14.206 5.756 -14.600 1.00 80.69 93 ASP A CA 1
ATOM 725 C C . ASP A 1 93 ? 15.392 5.559 -13.638 1.00 80.69 93 ASP A C 1
ATOM 727 O O . ASP A 1 93 ? 16.540 5.419 -14.070 1.00 80.69 93 ASP A O 1
ATOM 731 N N . THR A 1 94 ? 15.122 5.472 -12.332 1.00 75.94 94 THR A N 1
ATOM 732 C CA . THR A 1 94 ? 16.149 5.206 -11.312 1.00 75.94 94 THR A CA 1
ATOM 733 C C . THR A 1 94 ? 16.759 3.815 -11.481 1.00 75.94 94 THR A C 1
ATOM 735 O O . THR A 1 94 ? 17.983 3.679 -11.461 1.00 75.94 94 THR A O 1
ATOM 738 N N . GLU A 1 95 ? 15.953 2.777 -11.703 1.00 75.38 95 GLU A N 1
ATOM 739 C CA . GLU A 1 95 ? 16.479 1.437 -11.982 1.00 75.38 95 GLU A CA 1
ATOM 740 C C . GLU A 1 95 ? 17.305 1.394 -13.267 1.00 75.38 95 GLU A C 1
ATOM 742 O O . GLU A 1 95 ? 18.400 0.831 -13.274 1.00 75.38 95 GLU A O 1
ATOM 747 N N . LYS A 1 96 ? 16.848 2.061 -14.331 1.00 76.88 96 LYS A N 1
ATOM 748 C CA . LYS A 1 96 ? 17.603 2.160 -15.587 1.00 76.88 96 LYS A CA 1
ATOM 749 C C . LYS A 1 96 ? 18.966 2.817 -15.418 1.00 76.88 96 LYS A C 1
ATOM 751 O O . LYS A 1 96 ? 19.913 2.416 -16.088 1.00 76.88 96 LYS A O 1
ATOM 756 N N . SER A 1 97 ? 19.078 3.790 -14.515 1.00 78.94 97 SER A N 1
ATOM 757 C CA . SER A 1 97 ? 20.356 4.432 -14.188 1.00 78.94 97 SER A CA 1
ATOM 758 C C . SER A 1 97 ? 21.330 3.525 -13.416 1.00 78.94 97 SER A C 1
ATOM 760 O O . SER A 1 97 ? 22.473 3.910 -13.184 1.00 78.94 97 SER A O 1
ATOM 762 N N . GLY A 1 98 ? 20.904 2.323 -13.009 1.00 69.69 98 GLY A N 1
ATOM 763 C CA . GLY A 1 98 ? 21.707 1.389 -12.216 1.00 69.69 98 GLY A CA 1
ATOM 764 C C . GLY A 1 98 ? 21.791 1.742 -10.728 1.00 69.69 98 GLY A C 1
ATOM 765 O O . GLY A 1 98 ? 22.457 1.033 -9.974 1.00 69.69 98 GLY A O 1
ATOM 766 N N . LEU A 1 99 ? 21.113 2.817 -10.307 1.00 64.81 99 LEU A N 1
ATOM 767 C CA . LEU A 1 99 ? 20.980 3.244 -8.910 1.00 64.81 99 LEU A CA 1
ATOM 768 C C . LEU A 1 99 ? 19.799 2.573 -8.196 1.00 64.81 99 LEU A C 1
ATOM 770 O O . LEU A 1 99 ? 19.669 2.692 -6.979 1.00 64.81 99 LEU A O 1
ATOM 774 N N . GLY A 1 100 ? 18.930 1.891 -8.943 1.00 60.75 100 GLY A N 1
ATOM 775 C CA . GLY A 1 100 ? 17.820 1.137 -8.381 1.00 60.75 100 GLY A CA 1
ATOM 776 C C . GLY A 1 100 ? 18.234 -0.239 -7.844 1.00 60.75 100 GLY A C 1
ATOM 777 O O . GLY A 1 100 ? 19.332 -0.737 -8.116 1.00 60.75 100 GLY A O 1
ATOM 778 N N . PRO A 1 101 ? 17.368 -0.862 -7.040 1.00 59.56 101 PRO A N 1
ATOM 779 C CA . PRO A 1 101 ? 17.659 -2.144 -6.421 1.00 59.56 101 PRO A CA 1
ATOM 780 C C . PRO A 1 101 ? 17.683 -3.282 -7.454 1.00 59.56 101 PRO A C 1
ATOM 782 O O . PRO A 1 101 ? 16.835 -3.390 -8.331 1.00 59.56 101 PRO A O 1
ATOM 785 N N . LYS A 1 102 ? 18.697 -4.147 -7.354 1.00 60.81 102 LYS A N 1
ATOM 786 C CA . LYS A 1 102 ? 19.109 -5.040 -8.452 1.00 60.81 102 LYS A CA 1
ATOM 787 C C . LYS A 1 102 ? 18.262 -6.308 -8.639 1.00 60.81 102 LYS A C 1
ATOM 789 O O . LYS A 1 102 ? 18.476 -7.012 -9.618 1.00 60.81 102 LYS A O 1
ATOM 794 N N . ASN A 1 103 ? 17.321 -6.597 -7.735 1.00 66.25 103 ASN A N 1
ATOM 795 C CA . ASN A 1 103 ? 16.638 -7.899 -7.663 1.00 66.25 103 ASN A CA 1
ATOM 796 C C . ASN A 1 103 ? 15.098 -7.799 -7.686 1.00 66.25 103 ASN A C 1
ATOM 798 O O . ASN A 1 103 ? 14.415 -8.747 -7.301 1.00 66.25 103 ASN A O 1
ATOM 802 N N . GLY A 1 104 ? 14.541 -6.653 -8.090 1.00 71.38 104 GLY A N 1
ATOM 803 C CA . GLY A 1 104 ? 13.093 -6.462 -8.193 1.00 71.38 104 GLY A CA 1
ATOM 804 C C . GLY A 1 104 ? 12.517 -7.073 -9.468 1.00 71.38 104 GLY A C 1
ATOM 805 O O . GLY A 1 104 ? 13.225 -7.278 -10.451 1.00 71.38 104 GLY A O 1
ATOM 806 N N . HIS A 1 105 ? 11.205 -7.305 -9.483 1.00 77.88 105 HIS A N 1
ATOM 807 C CA . HIS A 1 105 ? 10.488 -7.731 -10.689 1.00 77.88 105 HIS A CA 1
ATOM 808 C C . HIS A 1 105 ? 10.662 -6.746 -11.870 1.00 77.88 105 HIS A C 1
ATOM 810 O O . HIS A 1 105 ? 10.626 -7.167 -13.027 1.00 77.88 105 HIS A O 1
ATOM 816 N N . ILE A 1 106 ? 10.897 -5.448 -11.611 1.00 80.12 106 ILE A N 1
ATOM 817 C CA . ILE A 1 106 ? 11.194 -4.469 -12.675 1.00 80.12 106 ILE A CA 1
ATOM 818 C C . ILE A 1 106 ? 12.514 -4.788 -13.388 1.00 80.12 106 ILE A C 1
ATOM 820 O O . ILE A 1 106 ? 12.566 -4.665 -14.612 1.00 80.12 106 ILE A O 1
ATOM 824 N N . ALA A 1 107 ? 13.540 -5.286 -12.692 1.00 79.44 107 ALA A N 1
ATOM 825 C CA . ALA A 1 107 ? 14.806 -5.648 -13.326 1.00 79.44 107 ALA A CA 1
ATOM 826 C C . ALA A 1 107 ? 14.594 -6.674 -14.456 1.00 79.44 107 ALA A C 1
ATOM 828 O O . ALA A 1 107 ? 15.113 -6.495 -15.558 1.00 79.44 107 ALA A O 1
ATOM 829 N N . SER A 1 108 ? 13.733 -7.674 -14.237 1.00 82.44 108 SER A N 1
ATOM 830 C CA . SER A 1 108 ? 13.349 -8.650 -15.266 1.00 82.44 108 SER A CA 1
ATOM 831 C C . SER A 1 108 ? 12.615 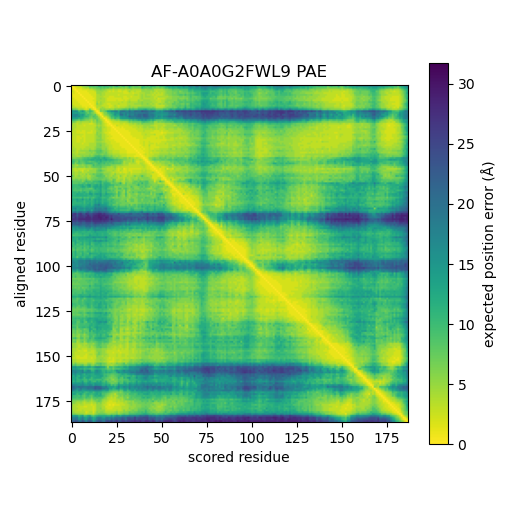-8.010 -16.450 1.00 82.44 108 SER A C 1
ATOM 833 O O . SER A 1 108 ? 12.833 -8.398 -17.598 1.00 82.44 108 SER A O 1
ATOM 835 N N . PHE A 1 109 ? 11.781 -6.992 -16.213 1.00 83.69 109 PHE A N 1
ATOM 836 C CA . PHE A 1 109 ? 11.162 -6.220 -17.295 1.00 83.69 109 PHE A CA 1
ATOM 837 C C . PHE A 1 109 ? 12.169 -5.387 -18.083 1.00 83.69 109 PHE A C 1
ATOM 839 O O . PHE A 1 109 ? 12.050 -5.287 -19.302 1.00 83.69 109 PHE A O 1
ATOM 846 N N . LEU A 1 110 ? 13.162 -4.799 -17.415 1.00 85.12 110 LEU A N 1
ATOM 847 C CA . LEU A 1 110 ? 14.222 -4.038 -18.072 1.00 85.12 110 LEU A CA 1
ATOM 848 C C . LEU A 1 110 ? 15.137 -4.946 -18.901 1.00 85.12 110 LEU A C 1
ATOM 850 O O . LEU A 1 110 ? 15.573 -4.554 -19.982 1.00 85.12 110 LEU A O 1
ATOM 854 N N . GLU A 1 111 ? 15.399 -6.169 -18.440 1.00 85.56 111 GLU A N 1
ATOM 855 C CA . GLU A 1 111 ? 16.080 -7.199 -19.232 1.00 85.56 111 GLU A CA 1
ATOM 856 C C . GLU A 1 111 ? 15.253 -7.613 -20.454 1.00 85.56 111 GLU A C 1
ATOM 858 O O . GLU A 1 111 ? 15.770 -7.614 -21.572 1.00 85.56 111 GLU A O 1
ATOM 863 N N . ALA A 1 112 ? 13.954 -7.874 -20.275 1.00 86.50 112 ALA A N 1
ATOM 864 C CA . ALA A 1 112 ? 13.051 -8.188 -21.379 1.00 86.50 112 ALA A CA 1
ATOM 865 C C . ALA A 1 112 ? 12.950 -7.035 -22.394 1.00 86.50 112 ALA A C 1
ATOM 867 O O . ALA A 1 112 ? 12.934 -7.282 -23.596 1.00 86.50 112 ALA A O 1
ATOM 868 N N . GLN A 1 113 ? 12.956 -5.781 -21.932 1.00 89.50 113 GLN A N 1
ATOM 869 C CA . GLN A 1 113 ? 13.008 -4.594 -22.788 1.00 89.50 113 GLN A CA 1
ATOM 870 C C . GLN A 1 113 ? 14.290 -4.523 -23.618 1.00 89.50 113 GLN A C 1
ATOM 872 O O . GLN A 1 113 ? 14.231 -4.146 -24.784 1.00 89.50 113 GLN A O 1
ATOM 877 N N . LYS A 1 114 ? 15.445 -4.900 -23.057 1.00 88.25 114 LYS A N 1
ATOM 878 C CA . LYS A 1 114 ? 16.698 -4.963 -23.826 1.00 88.25 114 LYS A CA 1
ATOM 879 C C . LYS A 1 114 ? 16.643 -6.036 -24.915 1.00 88.25 114 LYS A C 1
ATOM 881 O O . LYS A 1 114 ? 17.188 -5.820 -25.992 1.00 88.25 114 LYS A O 1
ATOM 886 N N . ALA A 1 115 ? 16.004 -7.173 -24.637 1.00 90.69 115 ALA A N 1
ATOM 887 C CA . ALA A 1 115 ? 15.872 -8.273 -25.591 1.00 90.69 115 ALA A CA 1
ATOM 888 C C . ALA A 1 115 ? 14.801 -8.016 -26.669 1.00 90.69 115 ALA A C 1
ATOM 890 O O . ALA A 1 115 ? 14.973 -8.432 -27.811 1.00 90.69 115 ALA A O 1
ATOM 891 N N . TYR A 1 116 ? 13.713 -7.323 -26.315 1.00 90.31 116 TYR A N 1
ATOM 892 C CA . TYR A 1 116 ? 12.543 -7.108 -27.172 1.00 90.31 116 TYR A CA 1
ATOM 893 C C . TYR A 1 116 ? 12.030 -5.656 -27.085 1.00 90.31 116 TYR A C 1
ATOM 895 O O . TYR A 1 116 ? 10.911 -5.423 -26.612 1.00 90.31 116 TYR A O 1
ATOM 903 N N . PRO A 1 117 ? 12.815 -4.659 -27.529 1.00 86.75 117 PRO A N 1
ATOM 904 C CA . PRO A 1 117 ? 12.492 -3.240 -27.340 1.00 86.75 117 PRO A CA 1
ATOM 905 C C . PRO A 1 117 ? 11.213 -2.798 -28.064 1.00 86.75 117 PRO A C 1
ATOM 907 O O . PRO A 1 117 ? 10.499 -1.928 -27.566 1.00 86.75 117 PRO A O 1
ATOM 910 N N . ASP A 1 118 ? 10.887 -3.433 -29.191 1.00 85.31 118 ASP A N 1
ATOM 911 C CA . ASP A 1 118 ? 9.693 -3.121 -29.988 1.00 85.31 118 ASP A CA 1
ATOM 912 C C . ASP A 1 118 ? 8.399 -3.660 -29.353 1.00 85.31 118 ASP A C 1
ATOM 914 O O . ASP A 1 118 ? 7.299 -3.232 -29.697 1.00 85.31 118 ASP A O 1
ATOM 918 N N . VAL A 1 119 ? 8.529 -4.610 -28.419 1.00 82.44 119 VAL A N 1
ATOM 919 C CA . VAL A 1 119 ? 7.407 -5.284 -27.749 1.00 82.44 119 VAL A CA 1
ATOM 920 C C . VAL A 1 119 ? 7.239 -4.784 -26.316 1.00 82.44 119 VAL A C 1
ATOM 922 O O . VAL A 1 119 ? 6.116 -4.575 -25.859 1.00 82.44 119 VAL A O 1
ATOM 925 N N . VAL A 1 120 ? 8.343 -4.588 -25.591 1.00 83.19 120 VAL A N 1
ATOM 926 C CA . VAL A 1 120 ? 8.343 -4.187 -24.179 1.00 83.19 120 VAL A CA 1
ATOM 927 C C . VAL A 1 120 ? 8.776 -2.727 -24.065 1.00 83.19 120 VAL A C 1
ATOM 929 O O . VAL A 1 120 ? 9.938 -2.392 -23.823 1.00 83.19 120 VAL A O 1
ATOM 932 N N . THR A 1 121 ? 7.809 -1.827 -24.218 1.00 83.19 121 THR A N 1
ATOM 933 C CA . THR A 1 121 ? 8.038 -0.383 -24.077 1.00 83.19 121 THR A CA 1
ATOM 934 C C . THR A 1 121 ? 7.940 0.067 -22.613 1.00 83.19 121 THR A C 1
ATOM 936 O O . THR A 1 121 ? 7.372 -0.628 -21.768 1.00 83.19 121 THR A O 1
ATOM 939 N N . ASN A 1 122 ? 8.438 1.269 -22.292 1.00 79.38 122 ASN A N 1
ATOM 940 C CA . ASN A 1 122 ? 8.275 1.858 -20.948 1.00 79.38 122 ASN A CA 1
ATOM 941 C C . ASN A 1 122 ? 6.805 1.969 -20.554 1.00 79.38 122 ASN A C 1
ATOM 943 O O . ASN A 1 122 ? 6.447 1.762 -19.398 1.00 79.38 122 ASN A O 1
ATOM 947 N N . ASP A 1 123 ? 5.962 2.270 -21.535 1.00 76.69 123 ASP A N 1
ATOM 948 C CA . ASP A 1 123 ? 4.525 2.341 -21.365 1.00 76.69 123 ASP A CA 1
ATOM 949 C C . ASP A 1 123 ? 3.954 0.983 -20.953 1.00 76.69 123 ASP A C 1
ATOM 951 O O . ASP A 1 123 ? 3.164 0.928 -20.018 1.00 76.69 123 ASP A O 1
ATOM 955 N N . ASN A 1 124 ? 4.413 -0.122 -21.549 1.00 75.81 124 ASN A N 1
ATOM 956 C CA . ASN A 1 124 ? 3.991 -1.463 -21.136 1.00 75.81 124 ASN A CA 1
ATOM 957 C C . ASN A 1 124 ? 4.434 -1.803 -19.705 1.00 75.81 124 ASN A C 1
ATOM 959 O O . ASN A 1 124 ? 3.649 -2.379 -18.954 1.00 75.81 124 ASN A O 1
ATOM 963 N N . ILE A 1 125 ? 5.657 -1.429 -19.316 1.00 78.94 125 ILE A N 1
ATOM 964 C CA . ILE A 1 125 ? 6.195 -1.691 -17.970 1.00 78.94 125 ILE A CA 1
ATOM 965 C C . ILE A 1 125 ? 5.400 -0.913 -16.915 1.00 78.94 125 ILE A C 1
ATOM 967 O O . ILE A 1 125 ? 4.909 -1.492 -15.947 1.00 78.94 125 ILE A O 1
ATOM 971 N N . VAL A 1 126 ? 5.211 0.392 -17.127 1.00 77.38 126 VAL A N 1
ATOM 972 C CA . VAL A 1 126 ? 4.446 1.250 -16.211 1.00 77.38 126 VAL A CA 1
ATOM 973 C C . VAL A 1 126 ? 3.000 0.778 -16.123 1.00 77.38 126 VAL A C 1
ATOM 975 O O . VAL A 1 126 ? 2.450 0.673 -15.030 1.00 77.38 126 VAL A O 1
ATOM 978 N N . MET A 1 127 ? 2.397 0.414 -17.252 1.00 72.12 127 MET A N 1
ATOM 979 C CA . MET A 1 127 ? 1.054 -0.157 -17.295 1.00 72.12 127 MET A CA 1
ATOM 980 C C . MET A 1 127 ? 0.934 -1.446 -16.490 1.00 72.12 127 MET A C 1
ATOM 982 O O . MET A 1 127 ? -0.001 -1.575 -15.704 1.00 72.12 127 MET A O 1
ATOM 986 N N . HIS A 1 128 ? 1.883 -2.369 -16.643 1.00 75.12 128 HIS A N 1
ATOM 987 C CA . HIS A 1 128 ? 1.890 -3.629 -15.908 1.00 75.12 128 HIS A CA 1
ATOM 988 C C . HIS A 1 128 ? 1.923 -3.396 -14.395 1.00 75.12 128 HIS A C 1
ATOM 990 O O . HIS A 1 128 ? 1.152 -4.009 -13.661 1.00 75.12 128 HIS A O 1
ATOM 996 N N . ILE A 1 129 ? 2.772 -2.474 -13.937 1.00 74.44 129 ILE A N 1
ATOM 997 C CA . ILE A 1 129 ? 2.875 -2.087 -12.526 1.00 74.44 129 ILE A CA 1
ATOM 998 C C . ILE A 1 129 ? 1.545 -1.494 -12.041 1.00 74.44 129 ILE A C 1
ATOM 1000 O O . ILE A 1 129 ? 0.999 -1.915 -11.024 1.00 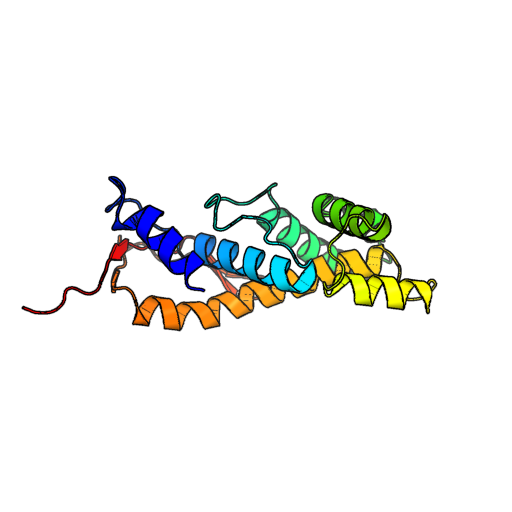74.44 129 ILE A O 1
ATOM 1004 N N . LEU A 1 130 ? 0.976 -0.553 -12.800 1.00 71.00 130 LEU A N 1
ATOM 1005 C CA . LEU A 1 130 ? -0.276 0.121 -12.452 1.00 71.00 130 LEU A CA 1
ATOM 1006 C C . LEU A 1 130 ? -1.459 -0.836 -12.309 1.00 71.00 130 LEU A C 1
ATOM 1008 O O . LEU A 1 130 ? -2.278 -0.675 -11.400 1.00 71.00 130 LEU A O 1
ATOM 1012 N N . THR A 1 131 ? -1.574 -1.806 -13.214 1.00 69.44 131 THR A N 1
ATOM 1013 C CA . THR A 1 131 ? -2.677 -2.763 -13.196 1.00 69.44 131 THR A CA 1
ATOM 1014 C C . THR A 1 131 ? -2.422 -3.853 -12.166 1.00 69.44 131 THR A C 1
ATOM 1016 O O . THR A 1 131 ? -3.234 -4.043 -11.262 1.00 69.44 131 THR A O 1
ATOM 1019 N N . ASN A 1 132 ? -1.290 -4.549 -12.251 1.00 70.12 132 ASN A N 1
ATOM 1020 C CA . ASN A 1 132 ? -1.088 -5.785 -11.504 1.00 70.12 132 ASN A CA 1
ATOM 1021 C C . ASN A 1 132 ? -0.826 -5.538 -10.027 1.00 70.12 132 ASN A C 1
ATOM 1023 O O . ASN A 1 132 ? -1.447 -6.214 -9.208 1.00 70.12 132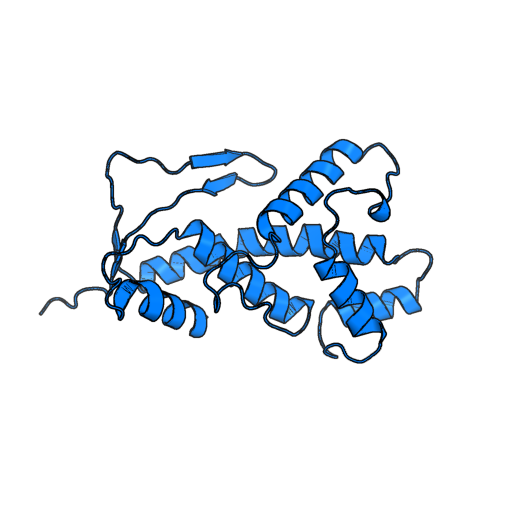 ASN A O 1
ATOM 1027 N N . ASP A 1 133 ? -0.030 -4.530 -9.667 1.00 68.81 133 ASP A N 1
ATOM 1028 C CA . ASP A 1 133 ? 0.218 -4.242 -8.252 1.00 68.81 133 ASP A CA 1
ATOM 1029 C C . ASP A 1 133 ? -1.076 -3.782 -7.570 1.00 68.81 133 ASP A C 1
ATOM 1031 O O . ASP A 1 133 ? -1.368 -4.161 -6.438 1.00 68.81 133 ASP A O 1
ATOM 1035 N N . ARG A 1 134 ? -1.960 -3.065 -8.276 1.00 69.00 134 ARG A N 1
ATOM 1036 C CA . ARG A 1 134 ? -3.266 -2.697 -7.714 1.00 69.00 134 ARG A CA 1
ATOM 1037 C C . ARG A 1 134 ? -4.164 -3.916 -7.472 1.00 69.00 134 ARG A C 1
ATOM 1039 O O . ARG A 1 134 ? -4.839 -3.987 -6.434 1.00 69.00 134 ARG A O 1
ATOM 1046 N N . PHE A 1 135 ? -4.200 -4.865 -8.407 1.00 68.19 135 PHE A N 1
ATOM 1047 C CA . PHE A 1 135 ? -4.974 -6.100 -8.241 1.00 68.19 135 PHE A CA 1
ATOM 1048 C C . PHE A 1 135 ? -4.411 -6.959 -7.114 1.00 68.19 135 PHE A C 1
ATOM 1050 O O . PHE A 1 135 ? -5.152 -7.398 -6.228 1.00 68.19 135 PHE A O 1
ATOM 1057 N N . LEU A 1 136 ? -3.094 -7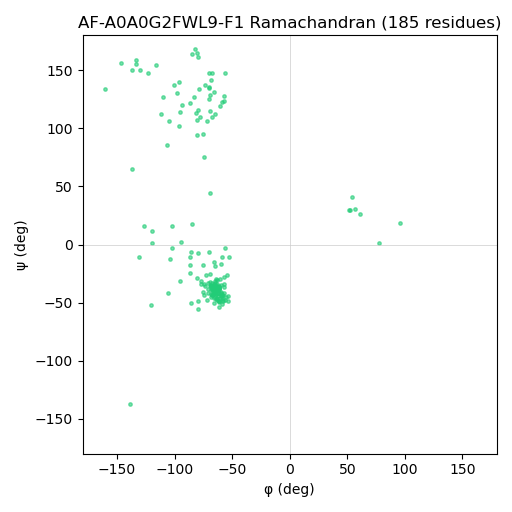.134 -7.091 1.00 69.69 136 LEU A N 1
ATOM 1058 C CA . LEU A 1 136 ? -2.411 -7.877 -6.046 1.00 69.69 136 LEU A CA 1
ATOM 1059 C C . LEU A 1 136 ? -2.620 -7.222 -4.677 1.00 69.69 136 LEU A C 1
ATOM 1061 O O . LEU A 1 136 ? -2.848 -7.937 -3.699 1.00 69.69 136 LEU A O 1
ATOM 1065 N N . ALA A 1 137 ? -2.666 -5.888 -4.603 1.00 69.19 137 ALA A N 1
ATOM 1066 C CA . ALA A 1 137 ? -2.872 -5.189 -3.339 1.00 69.19 137 ALA A CA 1
ATOM 1067 C C . ALA A 1 137 ? -4.254 -5.516 -2.760 1.00 69.19 137 ALA A C 1
ATOM 1069 O O . ALA A 1 137 ? -4.411 -5.830 -1.580 1.00 69.19 137 ALA A O 1
ATOM 1070 N N . THR A 1 138 ? -5.257 -5.526 -3.637 1.00 69.06 138 THR A N 1
ATOM 1071 C CA . THR A 1 138 ? -6.644 -5.830 -3.273 1.00 69.06 138 THR A CA 1
ATOM 1072 C C . THR A 1 138 ? -6.807 -7.298 -2.862 1.00 69.06 138 THR A C 1
ATOM 1074 O O . THR A 1 138 ? -7.493 -7.590 -1.889 1.00 69.06 138 THR A O 1
ATOM 1077 N N . THR A 1 139 ? -6.139 -8.241 -3.535 1.00 71.56 139 THR A N 1
ATOM 1078 C CA . THR A 1 139 ? -6.184 -9.663 -3.128 1.00 71.56 139 THR A CA 1
ATOM 1079 C C . THR A 1 139 ? -5.448 -9.935 -1.814 1.00 71.56 139 THR A C 1
ATOM 1081 O O . THR A 1 139 ? -5.866 -10.786 -1.027 1.00 71.56 139 THR A O 1
ATOM 1084 N N . THR A 1 140 ? -4.376 -9.188 -1.543 1.00 70.81 140 THR A N 1
ATOM 1085 C CA . THR A 1 140 ? -3.603 -9.290 -0.299 1.00 70.81 140 THR A CA 1
ATOM 1086 C C . THR A 1 140 ? -4.451 -8.906 0.912 1.00 70.81 140 THR A C 1
ATOM 1088 O O . THR A 1 140 ? -4.348 -9.552 1.953 1.00 70.81 140 THR A O 1
ATOM 1091 N N . LEU A 1 141 ? -5.374 -7.951 0.760 1.00 69.31 141 LEU A N 1
ATOM 1092 C CA . LEU A 1 141 ? -6.331 -7.561 1.799 1.00 69.31 141 LEU A CA 1
ATOM 1093 C C . LEU A 1 141 ? -7.131 -8.758 2.342 1.00 69.31 141 LEU A C 1
ATOM 1095 O O . LEU A 1 141 ? -7.222 -8.934 3.557 1.00 69.31 141 LEU A O 1
ATOM 1099 N N . PHE A 1 142 ? -7.625 -9.640 1.465 1.00 69.69 142 PHE A N 1
ATOM 1100 C CA . PHE A 1 142 ? -8.367 -10.839 1.882 1.00 69.69 142 PHE A CA 1
ATOM 1101 C C . PHE A 1 142 ? -7.502 -11.835 2.665 1.00 69.69 142 PHE A C 1
ATOM 1103 O O . PHE A 1 142 ? -7.991 -12.488 3.584 1.00 69.69 142 PHE A O 1
ATOM 1110 N N . LYS A 1 143 ? -6.205 -11.931 2.346 1.00 73.06 143 LYS A N 1
ATOM 1111 C CA . LYS A 1 143 ? -5.269 -12.827 3.047 1.00 73.06 143 LYS A CA 1
ATOM 1112 C C . LYS A 1 143 ? -4.899 -12.301 4.435 1.00 73.06 143 LYS A C 1
ATOM 1114 O O . LYS A 1 143 ? -4.702 -13.081 5.363 1.00 73.06 143 LYS A O 1
ATOM 1119 N N . VAL A 1 144 ? -4.819 -10.981 4.587 1.00 80.00 144 VAL A N 1
ATOM 1120 C CA . VAL A 1 144 ? -4.446 -10.320 5.847 1.00 80.00 144 VAL A CA 1
ATOM 1121 C C . VAL A 1 144 ? -5.632 -10.240 6.810 1.00 80.00 144 VAL A C 1
ATOM 1123 O O . VAL A 1 144 ? -5.432 -10.304 8.022 1.00 80.00 144 VAL A O 1
ATOM 1126 N N . ALA A 1 145 ? -6.864 -10.185 6.294 1.00 79.38 145 ALA A N 1
ATOM 1127 C CA . ALA A 1 145 ? -8.081 -10.129 7.103 1.00 79.38 145 ALA A CA 1
ATOM 1128 C C . ALA A 1 145 ? -8.167 -11.274 8.130 1.00 79.38 145 ALA A C 1
ATOM 1130 O O . ALA A 1 145 ? -8.358 -11.021 9.317 1.00 79.38 145 ALA A O 1
ATOM 1131 N N . ALA A 1 146 ? -7.943 -12.524 7.710 1.00 80.00 146 ALA A N 1
ATOM 1132 C CA . ALA A 1 146 ? -7.987 -13.677 8.616 1.00 80.00 146 ALA A CA 1
ATOM 1133 C C . ALA A 1 146 ? -6.938 -13.587 9.741 1.00 80.00 146 ALA A C 1
ATOM 1135 O O . ALA A 1 146 ? -7.210 -13.941 10.888 1.00 80.00 146 ALA A O 1
ATOM 1136 N N . MET A 1 147 ? -5.744 -13.073 9.431 1.00 85.06 147 MET A N 1
ATOM 1137 C CA . MET A 1 147 ? -4.684 -12.860 10.418 1.00 85.06 147 MET A CA 1
ATOM 1138 C C . MET A 1 147 ? -5.075 -11.788 11.441 1.00 85.06 147 MET A C 1
ATOM 1140 O O . MET A 1 147 ? -4.864 -11.993 12.637 1.00 85.06 147 MET A O 1
ATOM 1144 N N . LEU A 1 148 ? -5.686 -10.691 10.986 1.00 86.06 148 LEU A N 1
ATOM 1145 C CA . LEU A 1 148 ? -6.147 -9.611 11.856 1.00 86.06 148 LEU A CA 1
ATOM 1146 C C . LEU A 1 148 ? -7.192 -10.101 12.857 1.00 86.06 148 LEU A C 1
ATOM 1148 O O . LEU A 1 148 ? -7.015 -9.889 14.053 1.00 86.06 148 LEU A O 1
ATOM 1152 N N . PHE A 1 149 ? -8.212 -10.829 12.393 1.00 84.94 149 PHE A N 1
ATOM 1153 C CA . PHE A 1 149 ? -9.230 -11.404 13.279 1.00 84.94 149 PHE A CA 1
ATOM 1154 C C . PHE A 1 149 ? -8.656 -12.454 14.234 1.00 84.94 149 PHE A C 1
ATOM 1156 O O . PHE A 1 149 ? -9.118 -12.578 15.363 1.00 84.94 149 PHE A O 1
ATOM 1163 N N . ARG A 1 150 ? -7.615 -13.192 13.829 1.00 86.62 150 ARG A N 1
ATOM 1164 C CA . ARG A 1 150 ? -6.942 -14.143 14.725 1.00 86.62 150 ARG A CA 1
ATOM 1165 C C . ARG A 1 150 ? -6.161 -13.447 15.842 1.00 86.62 150 ARG A C 1
ATOM 1167 O O . ARG A 1 150 ? -6.046 -13.997 16.930 1.00 86.62 150 ARG A O 1
ATOM 1174 N N . ARG A 1 151 ? -5.558 -12.288 15.569 1.00 87.25 151 ARG A N 1
ATOM 1175 C CA . ARG A 1 151 ? -4.623 -11.626 16.493 1.00 87.25 151 ARG A CA 1
ATOM 1176 C C . ARG A 1 151 ? -5.283 -10.564 17.369 1.00 87.25 151 ARG A C 1
ATOM 1178 O O . ARG A 1 151 ? -4.850 -10.369 18.502 1.00 87.25 151 ARG A O 1
ATOM 1185 N N . TYR A 1 152 ? -6.309 -9.898 16.856 1.00 89.00 152 TYR A N 1
ATOM 1186 C CA . TYR A 1 152 ? -6.950 -8.773 17.519 1.00 89.00 152 TYR A CA 1
ATOM 1187 C C . TYR A 1 152 ? -8.439 -9.016 17.717 1.00 89.00 152 TYR A C 1
ATOM 1189 O O . TYR A 1 152 ? -9.107 -9.621 16.880 1.00 89.00 152 TYR A O 1
ATOM 1197 N N . ASN A 1 153 ? -8.959 -8.468 18.810 1.00 86.88 153 ASN A N 1
ATOM 1198 C CA . ASN A 1 153 ? -10.383 -8.257 18.977 1.00 86.88 153 ASN A CA 1
ATOM 1199 C C . ASN A 1 153 ? -10.769 -7.010 18.167 1.00 86.88 153 ASN A C 1
ATOM 1201 O O . ASN A 1 153 ? -10.352 -5.895 18.496 1.00 86.88 153 ASN A O 1
ATOM 1205 N N . VAL A 1 154 ? -11.505 -7.215 17.074 1.00 86.88 154 VAL A N 1
ATOM 1206 C CA . VAL A 1 154 ? -11.929 -6.155 16.153 1.00 86.88 154 VAL A CA 1
ATOM 1207 C C . VAL A 1 154 ? -13.407 -5.868 16.392 1.00 86.88 154 VAL A C 1
ATOM 1209 O O . VAL A 1 154 ? -14.270 -6.655 16.010 1.00 86.88 154 VAL A O 1
ATOM 1212 N N . GLY A 1 155 ? -13.692 -4.735 17.030 1.00 81.88 155 GLY A N 1
ATOM 1213 C CA . GLY A 1 155 ? -15.050 -4.271 17.301 1.00 81.88 155 GLY A CA 1
ATOM 1214 C C . GLY A 1 155 ? -15.536 -3.272 16.254 1.00 81.88 155 GLY A C 1
ATOM 1215 O O . GLY A 1 155 ? -14.785 -2.385 15.834 1.00 81.88 155 GLY A O 1
ATOM 1216 N N . LEU A 1 156 ? -16.807 -3.390 15.864 1.00 75.81 156 LEU A N 1
ATOM 1217 C CA . LEU A 1 156 ? -17.517 -2.328 15.151 1.00 75.81 156 LEU A CA 1
ATOM 1218 C C . LEU A 1 156 ? -17.848 -1.203 16.133 1.00 75.81 156 LEU A C 1
ATOM 1220 O O . LEU A 1 156 ? -18.236 -1.463 17.270 1.00 75.81 156 LEU A O 1
ATOM 1224 N N . ASP A 1 157 ? -17.658 0.038 15.699 1.00 67.00 157 ASP A N 1
ATOM 1225 C CA . ASP A 1 157 ? -17.808 1.203 16.570 1.00 67.00 157 ASP A CA 1
ATOM 1226 C C . ASP A 1 157 ? -19.264 1.691 16.646 1.00 67.00 157 ASP A C 1
ATOM 1228 O O . ASP A 1 157 ? -19.835 1.817 17.727 1.00 67.00 157 ASP A O 1
ATOM 1232 N N . GLU A 1 158 ? -19.890 1.885 1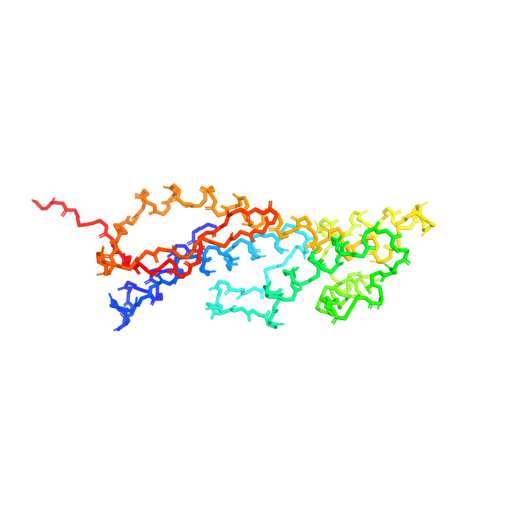5.484 1.00 69.75 158 GLU A N 1
ATOM 1233 C CA . GLU A 1 158 ? -21.290 2.284 15.352 1.00 69.75 158 GLU A CA 1
ATOM 1234 C C . GLU A 1 158 ? -22.095 1.132 14.747 1.00 69.75 158 GLU A C 1
ATOM 1236 O O . GLU A 1 158 ? -21.947 0.810 13.569 1.00 69.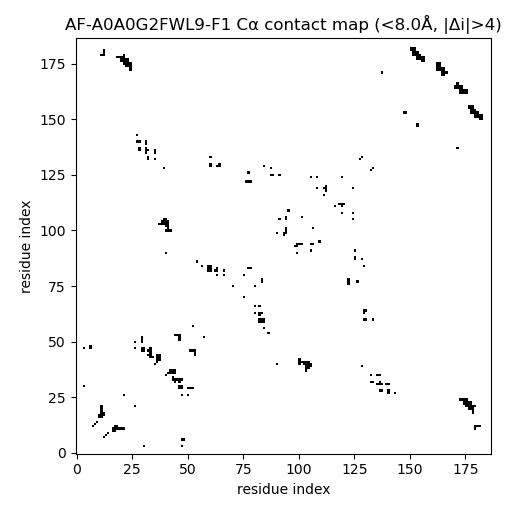75 158 GLU A O 1
ATOM 1241 N N . LEU A 1 159 ? -22.992 0.535 15.537 1.00 60.50 159 LEU A N 1
ATOM 1242 C CA . LEU A 1 159 ? -23.873 -0.560 15.098 1.00 60.50 159 LEU A CA 1
ATOM 1243 C C . LEU A 1 159 ? -24.792 -0.177 13.918 1.00 60.50 159 LEU A C 1
ATOM 1245 O O . LEU A 1 159 ? -25.339 -1.063 13.271 1.00 60.50 159 LEU A O 1
ATOM 1249 N N . GLY A 1 160 ? -24.962 1.121 13.641 1.00 65.88 160 GLY A N 1
ATOM 1250 C CA . GLY A 1 160 ? -25.770 1.639 12.531 1.00 65.88 160 GLY A CA 1
ATOM 1251 C C . GLY A 1 160 ? -24.974 2.123 11.315 1.00 65.88 160 GLY A C 1
ATOM 1252 O O . GLY A 1 160 ? -25.584 2.548 10.337 1.00 65.88 160 GLY A O 1
ATOM 1253 N N . GLN A 1 161 ? -23.638 2.100 11.356 1.00 70.06 161 GLN A N 1
ATOM 1254 C CA . GLN A 1 161 ? -22.825 2.560 10.235 1.00 70.06 161 GLN A CA 1
ATOM 1255 C C . GLN A 1 161 ? -22.401 1.386 9.357 1.00 70.06 161 GLN A C 1
ATOM 1257 O O . GLN A 1 161 ? -21.463 0.653 9.671 1.00 70.06 161 GLN A O 1
ATOM 1262 N N . GLU A 1 162 ? -23.087 1.231 8.228 1.00 65.62 162 GLU A N 1
ATOM 1263 C CA . GLU A 1 162 ? -22.702 0.255 7.213 1.00 65.62 162 GLU A CA 1
ATOM 1264 C C . GLU A 1 162 ? -21.414 0.668 6.493 1.00 65.62 162 GLU A C 1
ATOM 1266 O O . GLU A 1 162 ? -21.124 1.850 6.282 1.00 65.62 162 GLU A O 1
ATOM 1271 N N . TRP A 1 163 ? -20.630 -0.333 6.094 1.00 72.69 163 TRP A N 1
ATOM 1272 C CA . TRP A 1 163 ? -19.484 -0.120 5.220 1.00 72.69 163 TRP A CA 1
ATOM 1273 C C . TRP A 1 163 ? -19.957 0.293 3.830 1.00 72.69 163 TRP A C 1
ATOM 1275 O O . TRP A 1 163 ? -20.925 -0.246 3.292 1.00 72.69 163 TRP A O 1
ATOM 1285 N N . GLU A 1 164 ? -19.235 1.221 3.207 1.00 74.00 164 GLU A N 1
ATOM 1286 C CA . GLU A 1 164 ? -19.551 1.620 1.842 1.00 74.00 164 GLU A CA 1
ATOM 1287 C C . GLU A 1 164 ? -18.950 0.610 0.872 1.00 74.00 164 GLU A C 1
ATOM 1289 O O . GLU A 1 164 ? -17.732 0.493 0.720 1.00 74.00 164 GLU A O 1
ATOM 1294 N N . LEU A 1 165 ? -19.817 -0.121 0.180 1.00 66.50 165 LEU A N 1
ATOM 1295 C CA . LEU A 1 165 ? -19.392 -1.069 -0.833 1.00 66.50 165 LEU A CA 1
ATOM 1296 C C . LEU A 1 165 ? -19.094 -0.319 -2.135 1.00 66.50 165 LEU A C 1
ATOM 1298 O O . LEU A 1 165 ? -20.003 0.141 -2.837 1.00 66.50 165 LEU A O 1
ATOM 1302 N N . ARG A 1 166 ? -17.812 -0.185 -2.487 1.00 64.56 166 ARG A N 1
ATOM 1303 C CA . ARG A 1 166 ? -17.433 0.440 -3.757 1.00 64.56 166 ARG A CA 1
ATOM 1304 C C . ARG A 1 166 ? -17.410 -0.593 -4.869 1.00 64.56 166 ARG A C 1
ATOM 1306 O O . ARG A 1 166 ? -16.678 -1.579 -4.825 1.00 64.56 166 ARG A O 1
ATOM 1313 N N . ARG A 1 167 ? -18.221 -0.332 -5.894 1.00 51.75 167 ARG A N 1
ATOM 1314 C CA . ARG A 1 167 ? -18.338 -1.163 -7.093 1.00 51.75 167 ARG A CA 1
ATOM 1315 C C . ARG A 1 167 ? -17.427 -0.611 -8.190 1.00 51.75 167 ARG A C 1
ATOM 1317 O O . ARG A 1 167 ? -17.644 0.496 -8.679 1.00 51.75 167 ARG A O 1
ATOM 1324 N N . HIS A 1 168 ? -16.402 -1.377 -8.557 1.00 60.38 168 HIS A N 1
ATOM 1325 C CA . HIS A 1 168 ? -15.554 -1.118 -9.726 1.00 60.38 168 HIS A CA 1
ATOM 1326 C C . HIS A 1 168 ? -15.242 -2.444 -10.453 1.00 60.38 168 HIS A C 1
ATOM 1328 O O . HIS A 1 168 ? -16.147 -3.255 -10.612 1.00 60.38 168 HIS A O 1
ATOM 1334 N N . TRP A 1 169 ? -14.003 -2.693 -10.902 1.00 40.00 169 TRP A N 1
ATOM 1335 C CA . TRP A 1 169 ? -13.574 -4.014 -11.412 1.00 40.00 169 TRP A CA 1
ATOM 1336 C C . TRP A 1 169 ? -13.486 -5.096 -10.319 1.00 40.00 169 TRP A C 1
ATOM 1338 O O . TRP A 1 169 ? -13.642 -6.274 -10.612 1.00 40.00 169 TRP A O 1
ATOM 1348 N N . MET A 1 170 ? -13.281 -4.701 -9.060 1.00 50.66 170 MET A N 1
ATOM 1349 C CA . MET A 1 170 ? -13.446 -5.546 -7.874 1.00 50.66 170 MET A CA 1
ATOM 1350 C C . MET A 1 170 ? -14.304 -4.799 -6.855 1.00 50.66 170 MET A C 1
ATOM 1352 O O . MET A 1 170 ? -14.288 -3.565 -6.807 1.00 50.66 170 MET A O 1
ATOM 1356 N N . VAL A 1 171 ? -15.052 -5.552 -6.055 1.00 60.62 171 VAL A N 1
ATOM 1357 C CA . VAL A 1 171 ? -15.786 -5.027 -4.905 1.00 60.62 171 VAL A CA 1
ATOM 1358 C C . VAL A 1 171 ? -14.825 -4.934 -3.728 1.00 60.62 171 VAL A C 1
ATOM 1360 O O . VAL A 1 171 ? -14.181 -5.922 -3.381 1.00 60.62 171 VAL A O 1
ATOM 1363 N N . TYR A 1 172 ? -14.732 -3.762 -3.110 1.00 67.25 172 TYR A N 1
ATOM 1364 C CA . TYR A 1 172 ? -13.999 -3.598 -1.859 1.00 67.25 172 TYR A CA 1
ATOM 1365 C C . TYR A 1 172 ? -14.788 -2.725 -0.884 1.00 67.25 172 TYR A C 1
ATOM 1367 O O . TYR A 1 172 ? -15.568 -1.858 -1.291 1.00 67.25 172 TYR A O 1
ATOM 1375 N N . ASN A 1 173 ? -14.578 -2.984 0.405 1.00 69.94 173 ASN A N 1
ATOM 1376 C CA . ASN A 1 173 ? -15.168 -2.204 1.483 1.00 69.94 173 ASN A CA 1
ATOM 1377 C C . ASN A 1 173 ? -14.378 -0.908 1.662 1.00 69.94 173 ASN A C 1
ATOM 1379 O O . ASN A 1 173 ? -13.146 -0.918 1.679 1.00 69.94 173 ASN A O 1
ATOM 1383 N N . ASP A 1 174 ? -15.096 0.199 1.774 1.00 72.00 174 ASP A N 1
ATOM 1384 C CA . ASP A 1 174 ? -14.565 1.519 2.080 1.00 72.00 174 ASP A CA 1
ATOM 1385 C C . ASP A 1 174 ? -15.128 1.988 3.427 1.00 72.00 174 ASP A C 1
ATOM 1387 O O . ASP A 1 174 ? -16.195 1.545 3.864 1.00 72.00 174 ASP A O 1
ATOM 1391 N N . LYS A 1 175 ? -14.389 2.877 4.096 1.00 76.06 175 LYS A N 1
ATOM 1392 C CA . LYS A 1 175 ? -14.731 3.412 5.425 1.00 76.06 175 LYS A CA 1
ATOM 1393 C C . LYS A 1 175 ? -14.973 2.323 6.482 1.00 76.06 175 LYS A C 1
ATOM 1395 O O . LYS A 1 175 ? -15.868 2.442 7.317 1.00 76.06 175 LYS A O 1
ATOM 1400 N N . THR A 1 176 ? -14.152 1.274 6.485 1.00 80.44 176 THR A N 1
ATOM 1401 C CA . THR A 1 176 ? -14.200 0.200 7.489 1.00 80.44 176 THR A CA 1
ATOM 1402 C C . THR A 1 176 ? -13.620 0.692 8.815 1.00 80.44 176 THR A C 1
ATOM 1404 O O . THR A 1 176 ? -12.479 0.392 9.166 1.00 80.44 176 THR A O 1
ATOM 1407 N N . ARG A 1 177 ? -14.398 1.504 9.535 1.00 84.44 177 ARG A N 1
ATOM 1408 C CA . ARG A 1 177 ? -14.015 2.075 10.827 1.00 84.44 177 ARG A CA 1
ATOM 1409 C C . ARG A 1 177 ? -14.210 1.045 11.928 1.00 84.44 177 ARG A C 1
ATOM 1411 O O . ARG A 1 177 ? -15.328 0.608 12.187 1.00 84.44 177 ARG A O 1
ATOM 1418 N N . VAL A 1 178 ? -13.108 0.654 12.553 1.00 85.75 178 VAL A N 1
ATOM 1419 C CA . VAL A 1 178 ? -13.087 -0.367 13.601 1.00 85.75 178 VAL A CA 1
ATOM 1420 C C . VAL A 1 178 ? -12.259 0.095 14.789 1.00 85.75 178 VAL A C 1
ATOM 1422 O O . VAL A 1 178 ? -11.336 0.908 14.656 1.00 85.75 178 VAL A O 1
ATOM 1425 N N . ARG A 1 179 ? -12.571 -0.472 15.954 1.00 86.69 179 ARG A N 1
ATOM 1426 C CA . ARG A 1 179 ? -11.695 -0.442 17.123 1.00 86.69 179 ARG A CA 1
ATOM 1427 C C . ARG A 1 179 ? -10.922 -1.751 17.190 1.00 86.69 179 ARG A C 1
ATOM 1429 O O . ARG A 1 179 ? -11.506 -2.826 17.079 1.00 86.69 179 ARG A O 1
ATOM 1436 N N . ILE A 1 180 ? -9.610 -1.643 17.357 1.00 86.94 180 ILE A N 1
ATOM 1437 C CA . ILE A 1 180 ? -8.706 -2.787 17.453 1.00 86.94 180 ILE A CA 1
ATOM 1438 C C . ILE A 1 180 ? -8.209 -2.853 18.893 1.00 86.94 180 ILE A C 1
ATOM 1440 O O . ILE A 1 180 ? -7.696 -1.869 19.416 1.00 86.94 180 ILE A O 1
ATOM 1444 N N . ALA A 1 181 ? -8.359 -4.009 19.527 1.00 86.31 181 ALA A N 1
ATOM 1445 C CA . ALA A 1 181 ? -7.834 -4.276 20.858 1.00 86.31 181 ALA A CA 1
ATOM 1446 C C . ALA A 1 181 ? -7.118 -5.630 20.891 1.00 86.31 181 ALA A C 1
ATOM 1448 O O . ALA A 1 181 ? -7.362 -6.508 20.059 1.00 86.31 181 ALA A O 1
ATOM 1449 N N . ARG A 1 182 ? -6.234 -5.830 21.873 1.00 86.69 182 ARG A N 1
ATOM 1450 C CA . ARG A 1 182 ? -5.728 -7.176 22.176 1.00 86.69 182 ARG A CA 1
ATOM 1451 C C . ARG A 1 182 ? -6.875 -8.021 22.731 1.00 86.69 182 ARG A C 1
ATOM 1453 O O . ARG A 1 182 ? -7.759 -7.496 23.409 1.00 86.69 182 ARG A O 1
ATOM 1460 N N . TYR A 1 183 ? -6.857 -9.324 22.458 1.00 82.38 183 TYR A N 1
ATOM 1461 C CA . TYR A 1 183 ? -7.740 -10.243 23.169 1.00 82.38 183 TYR A CA 1
ATOM 1462 C C . TYR A 1 183 ? -7.468 -10.114 24.668 1.00 82.38 183 TYR A C 1
ATOM 1464 O O . TYR A 1 183 ? -6.330 -10.265 25.114 1.00 82.38 183 TYR A O 1
ATOM 1472 N N . SER A 1 184 ? -8.506 -9.803 25.439 1.00 66.75 184 SER A N 1
ATOM 1473 C CA . SER A 1 184 ? -8.452 -9.933 26.887 1.00 66.75 184 SER A CA 1
ATOM 1474 C C . SER A 1 184 ? -8.292 -11.417 27.184 1.00 66.75 184 SER A C 1
ATOM 1476 O O . SER A 1 184 ? -9.195 -12.201 26.891 1.00 66.75 184 SER A O 1
ATOM 1478 N N . VAL A 1 185 ? -7.134 -11.808 27.713 1.00 52.50 185 VAL A N 1
ATOM 1479 C CA . VAL A 1 185 ? -6.983 -13.133 28.314 1.00 52.50 185 VAL A CA 1
ATOM 1480 C C . VAL A 1 185 ? -8.029 -13.199 29.430 1.00 52.50 185 VAL A C 1
ATOM 1482 O O . VAL A 1 185 ? -8.031 -12.296 30.272 1.00 52.50 185 VAL A O 1
ATOM 1485 N N . PRO A 1 186 ? -8.957 -14.171 29.427 1.00 45.47 186 PRO A N 1
ATOM 1486 C CA . PRO A 1 186 ? -9.804 -14.382 30.587 1.00 45.47 186 PRO A CA 1
ATOM 1487 C C . PRO A 1 186 ? -8.868 -14.727 31.746 1.00 45.47 186 PRO A C 1
ATOM 1489 O O . PRO A 1 186 ? -8.083 -15.669 31.628 1.00 45.47 186 PRO A O 1
ATOM 1492 N N . VAL A 1 187 ? -8.890 -13.905 32.794 1.00 41.72 187 VAL A N 1
ATOM 1493 C CA . VAL A 1 187 ? -8.271 -14.239 34.083 1.00 41.72 187 VAL A CA 1
ATOM 1494 C C . VAL A 1 187 ? -9.050 -15.389 34.704 1.00 41.72 187 VAL A C 1
ATOM 1496 O O . VAL A 1 187 ? -10.300 -15.338 34.623 1.00 41.72 187 VAL A O 1
#

Foldseek 3Di:
DVLLVVLCCDCAPPDVNVPPWDFLQQSLLLVLQQVQCCAAFVGGPCCSVVVHDPPVLVVLLVQLVVVCVVCVPPPQQSVNRPSQDVVLVVSLVCVVVVNTDCRHNSVVLVVVCVVCVVVRDPSNSSVCCSPVSSVSSQVSSVVVVVVQVVFWDKADDDPPDDWDFDDDPDTDTGRNIINTYGPDDDD

pLDDT: mean 74.29, std 10.0, range [40.0, 90.69]

Organism: NCBI:txid1214573

Nearest PDB structures (foldseek):
  2q9g-assembly1_A  TM=6.384E-01  e=7.682E-02  unclassified
  4k9u-assembly1_A  TM=6.059E-01  e=4.865E-01  Homo sapiens
  8ewl-assembly1_A-2  TM=5.151E-01  e=2.083E+00  Homo sapiens
  7ufe-assembly1_B-2  TM=5.218E-01  e=2.605E+00  Homo sapiens
  6da3-assembly1_A  TM=4.780E-01  e=3.446E+00  Homo sapiens

Mean predicted aligned error: 9.46 Å

Sequence (187 aa):
MLQFCEQLEDSFINADNARKMCNLADWTSYFAWDLLSEITWSGAMGFTKTGSDIKKMSPIGKFSVMYLRLCHGSQSSSASNPYRLKTVDAVVDTEKSGLGPKNGHIASFLEAQKAYPDVVTNDNIVMHILTNDRFLATTTLFKVAAMLFRRYNVGLDELGQEWELRRHWMVYNDKTRVRIARYSVPV

Radius of gyration: 18.91 Å; Cα contacts (8 Å, |Δi|>4): 208; chains: 1; bounding box: 48×27×64 Å

Solvent-accessible surface area (backbone atoms only — not comparable to full-atom values): 10606 Å² total; per-residue (Å²): 110,70,67,57,52,52,47,49,37,52,60,25,50,75,35,100,35,52,80,48,76,40,46,50,46,57,55,39,46,22,44,23,50,21,57,42,27,36,53,39,52,51,40,66,79,44,22,51,82,67,73,44,74,61,90,56,44,69,65,34,41,53,49,36,56,51,50,48,64,74,38,70,86,51,94,71,52,60,84,72,42,92,41,56,61,62,68,56,54,53,49,56,53,38,41,74,73,66,77,34,58,85,81,11,56,51,47,58,50,55,52,46,21,73,78,36,54,93,77,42,38,72,54,54,54,53,48,47,51,52,51,50,51,54,53,51,21,59,56,43,37,64,64,47,48,62,54,48,62,72,65,30,41,74,40,77,74,54,98,82,65,76,61,47,74,45,84,67,100,59,80,46,66,35,78,40,54,29,42,60,40,71,64,77,75,83,128